Protein AF-0000000083595527 (afdb_homodimer)

Organism: NCBI:txid1368476

InterPro domains:
  IPR010982 Lambda repressor-like, DNA-binding domain superfamily [SSF47413] (31-74)

Radius of gyration: 20.98 Å; Cα contacts (8 Å, |Δi|>4): 142; chains: 2; bounding box: 37×55×66 Å

Nearest PDB structures (foldseek):
  4pu7-assembly1_B  TM=8.565E-01  e=1.997E-01  Shewanella oneidensis MR-1
  4ghj-assembly1_A  TM=7.108E-01  e=1.016E-01  Vibrio vulnificus CMCP6
  5woq-assembly2_C  TM=6.450E-01  e=1.785E-01  Mycolicibacterium smegmatis MC2 155
  1y7y-assembly1_B  TM=6.737E-01  e=3.508E-01  Aeromonas hydrophila
  2mqk-assembly1_A  TM=7.823E-01  e=1.796E+00  Muvirus mu

pLDDT: mean 93.99, std 7.61, range [58.38, 98.94]

Structure (mmCIF, N/CA/C/O backbone):
data_AF-0000000083595527-model_v1
#
loop_
_entity.id
_entity.type
_entity.pdbx_description
1 polymer 'XRE family transcriptional regulator'
#
loop_
_atom_site.group_PDB
_atom_site.id
_atom_site.type_symbol
_atom_site.label_atom_id
_atom_site.label_alt_id
_atom_site.label_comp_id
_atom_site.label_asym_id
_atom_site.label_entity_id
_atom_site.label_seq_id
_atom_site.pdbx_PDB_ins_code
_atom_site.Cartn_x
_atom_site.Cartn_y
_atom_site.Cartn_z
_atom_site.occupancy
_atom_site.B_iso_or_equiv
_atom_site.auth_seq_id
_atom_site.auth_comp_id
_atom_site.auth_asym_id
_atom_site.auth_atom_id
_atom_site.pdbx_PDB_model_num
ATOM 1 N N . MET A 1 1 ? -18.141 22.25 -25.984 1 58.38 1 MET A N 1
ATOM 2 C CA . MET A 1 1 ? -16.812 22.859 -25.922 1 58.38 1 MET A CA 1
ATOM 3 C C . MET A 1 1 ? -15.836 22.094 -26.812 1 58.38 1 MET A C 1
ATOM 5 O O . MET A 1 1 ? -15.719 20.875 -26.719 1 58.38 1 MET A O 1
ATOM 9 N N . ASN A 1 2 ? -15.383 22.672 -27.797 1 68.69 2 ASN A N 1
ATOM 10 C CA . ASN A 1 2 ? -14.531 22.062 -28.812 1 68.69 2 ASN A CA 1
ATOM 11 C C . ASN A 1 2 ? -13.188 21.625 -28.234 1 68.69 2 ASN A C 1
ATOM 13 O O . ASN A 1 2 ? -12.766 22.141 -27.203 1 68.69 2 ASN A O 1
ATOM 17 N N . LEU A 1 3 ? -12.812 20.562 -28.656 1 80.19 3 LEU A N 1
ATOM 18 C CA . LEU A 1 3 ? -11.539 19.984 -28.234 1 80.19 3 LEU A CA 1
ATOM 19 C C . LEU A 1 3 ? -10.438 21.047 -28.25 1 80.19 3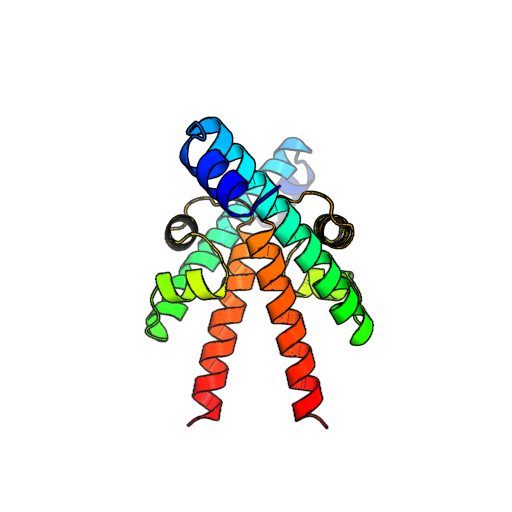 LEU A C 1
ATOM 21 O O . LEU A 1 3 ? -9.578 21.062 -27.359 1 80.19 3 LEU A O 1
ATOM 25 N N . VAL A 1 4 ? -10.523 21.781 -29.109 1 78.19 4 VAL A N 1
ATOM 26 C CA . VAL A 1 4 ? -9.508 22.812 -29.281 1 78.19 4 VAL A CA 1
ATOM 27 C C . VAL A 1 4 ? -9.586 23.812 -28.125 1 78.19 4 VAL A C 1
ATOM 29 O O . VAL A 1 4 ? -8.555 24.25 -27.609 1 78.19 4 VAL A O 1
ATOM 32 N N . ASP A 1 5 ? -10.805 24.203 -27.875 1 77 5 ASP A N 1
ATOM 33 C CA . ASP A 1 5 ? -11.039 25.125 -26.781 1 77 5 ASP A CA 1
ATOM 34 C C . ASP A 1 5 ? -10.539 24.531 -25.453 1 77 5 ASP A C 1
ATOM 36 O O . ASP A 1 5 ? -9.977 25.25 -24.625 1 77 5 ASP A O 1
ATOM 40 N N . LEU A 1 6 ? -10.773 23.281 -25.312 1 82.5 6 LEU A N 1
ATOM 41 C CA . LEU A 1 6 ? -10.312 22.609 -24.109 1 82.5 6 LEU A CA 1
ATOM 42 C C . LEU A 1 6 ? -8.789 22.641 -24.016 1 82.5 6 LEU A C 1
ATOM 44 O O . LEU A 1 6 ? -8.234 22.891 -22.938 1 82.5 6 LEU A O 1
ATOM 48 N N . LEU A 1 7 ? -8.148 22.422 -25.141 1 81.81 7 LEU A N 1
ATOM 49 C CA . LEU A 1 7 ? -6.691 22.406 -25.188 1 81.81 7 LEU A CA 1
ATOM 50 C C . LEU A 1 7 ? -6.125 23.781 -24.859 1 81.81 7 LEU A C 1
ATOM 52 O O . LEU A 1 7 ? -5.125 23.906 -24.141 1 81.81 7 LEU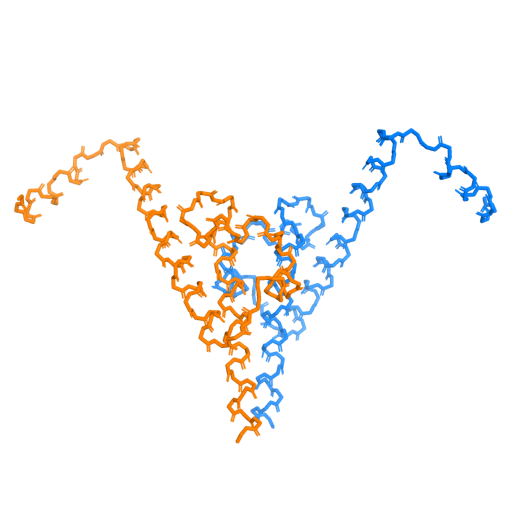 A O 1
ATOM 56 N N . VAL A 1 8 ? -6.711 24.719 -25.5 1 76.62 8 VAL A N 1
ATOM 57 C CA . VAL A 1 8 ? -6.262 26.094 -25.25 1 76.62 8 VAL A CA 1
ATOM 58 C C . VAL A 1 8 ? -6.453 26.453 -23.781 1 76.62 8 VAL A C 1
ATOM 60 O O . VAL A 1 8 ? -5.578 27.062 -23.172 1 76.62 8 VAL A O 1
ATOM 63 N N . ALA A 1 9 ? -7.633 26.219 -23.266 1 82.25 9 ALA A N 1
ATOM 64 C CA . ALA A 1 9 ? -7.922 26.469 -21.859 1 82.25 9 ALA A CA 1
ATOM 65 C C . ALA A 1 9 ? -6.898 25.797 -20.969 1 82.25 9 ALA A C 1
ATOM 67 O O . ALA A 1 9 ? -6.426 26.375 -19.984 1 82.25 9 ALA A O 1
ATOM 68 N N . ARG A 1 10 ? -6.496 24.625 -21.344 1 84.06 10 ARG A N 1
ATOM 69 C CA . ARG A 1 10 ? -5.527 23.859 -20.578 1 84.06 10 ARG A CA 1
ATOM 70 C C . ARG A 1 10 ? -4.137 24.469 -20.656 1 84.06 10 ARG A C 1
ATOM 72 O O . ARG A 1 10 ? -3.385 24.469 -19.688 1 84.06 10 ARG A O 1
ATOM 79 N N . GLN A 1 11 ? -3.867 25.016 -21.734 1 83.44 11 GLN A N 1
ATOM 80 C CA . GLN A 1 11 ? -2.557 25.625 -21.969 1 83.44 11 GLN A CA 1
ATOM 81 C C . GLN A 1 11 ? -2.395 26.906 -21.156 1 83.44 11 GLN A C 1
ATOM 83 O O . GLN A 1 11 ? -1.277 27.281 -20.797 1 83.44 11 GLN A O 1
ATOM 88 N N . ASN A 1 12 ? -3.471 27.578 -20.812 1 87.94 12 ASN A N 1
ATOM 89 C CA . ASN A 1 12 ? -3.416 28.859 -20.125 1 87.94 12 ASN A CA 1
ATOM 90 C C . ASN A 1 12 ? -3.617 28.703 -18.625 1 87.94 12 ASN A C 1
ATOM 92 O O . ASN A 1 12 ? -3.764 29.688 -17.891 1 87.94 12 ASN A O 1
ATOM 96 N N . GLU A 1 13 ? -3.619 27.578 -18.094 1 91.31 13 GLU A N 1
ATOM 97 C CA . GLU A 1 13 ? -3.848 27.297 -16.688 1 91.31 13 GLU A CA 1
ATOM 98 C C . GLU A 1 13 ? -2.662 27.75 -15.836 1 91.31 13 GLU A C 1
ATOM 100 O O . GLU A 1 13 ? -1.507 27.547 -16.219 1 91.31 13 GLU A O 1
ATOM 105 N N . THR A 1 14 ? -2.988 28.453 -14.773 1 93.5 14 THR A N 1
ATOM 106 C CA . THR A 1 14 ? -1.961 28.766 -13.789 1 93.5 14 THR A CA 1
ATOM 107 C C . THR A 1 14 ? -1.43 27.5 -13.133 1 93.5 14 THR A C 1
ATOM 109 O O . THR A 1 14 ? -2.074 26.438 -13.188 1 93.5 14 THR A O 1
ATOM 112 N N . PRO A 1 15 ? -0.226 27.578 -12.57 1 94.06 15 PRO A N 1
ATOM 113 C CA . PRO A 1 15 ? 0.304 26.406 -11.867 1 94.06 15 PRO A CA 1
ATOM 114 C C . PRO A 1 15 ? -0.66 25.875 -10.812 1 94.06 15 PRO A C 1
ATOM 116 O O . PRO A 1 15 ? -0.782 24.656 -10.656 1 94.06 15 PRO A O 1
ATOM 119 N N . GLU A 1 16 ? -1.32 26.719 -10.062 1 95.75 16 GLU A N 1
ATOM 120 C CA . GLU A 1 16 ? -2.283 26.328 -9.039 1 95.75 16 GLU A CA 1
ATOM 121 C C . GLU A 1 16 ? -3.477 25.609 -9.656 1 95.75 16 GLU A C 1
ATOM 123 O O . GLU A 1 16 ? -3.941 24.594 -9.117 1 95.75 16 GLU A O 1
ATOM 128 N N . GLU A 1 17 ? -3.979 26.156 -10.75 1 94.38 17 GLU A N 1
ATOM 129 C CA . GLU A 1 17 ? -5.113 25.531 -11.43 1 94.38 17 GLU A CA 1
ATOM 130 C C . GLU A 1 17 ? -4.738 24.172 -11.992 1 94.38 17 GLU A C 1
ATOM 132 O O . GLU A 1 17 ? -5.539 23.234 -11.938 1 94.38 17 GLU A O 1
ATOM 137 N N . LYS A 1 18 ? -3.602 24.125 -12.523 1 95.25 18 LYS A N 1
ATOM 138 C CA . LYS A 1 18 ? -3.105 22.859 -13.039 1 95.25 18 LYS A CA 1
ATOM 139 C C . LYS A 1 18 ? -3.029 21.812 -11.93 1 95.25 18 LYS A C 1
ATOM 141 O O . LYS A 1 18 ? -3.48 20.672 -12.102 1 95.25 18 LYS A O 1
ATOM 146 N N . ALA A 1 19 ? -2.449 22.266 -10.828 1 94.12 19 ALA A N 1
ATOM 147 C CA . ALA A 1 19 ? -2.33 21.359 -9.68 1 94.12 19 ALA A CA 1
ATOM 148 C C . ALA A 1 19 ? -3.703 20.906 -9.203 1 94.12 19 ALA A C 1
ATOM 150 O O . ALA A 1 19 ? -3.891 19.719 -8.883 1 94.12 19 ALA A O 1
ATOM 151 N N . LYS A 1 20 ? -4.578 21.797 -9.094 1 94.25 20 LYS A N 1
ATOM 152 C CA . LYS A 1 20 ? -5.938 21.484 -8.672 1 94.25 20 LYS A CA 1
ATOM 153 C C . LYS A 1 20 ? -6.59 20.484 -9.633 1 94.25 20 LYS A C 1
ATOM 155 O O . LYS A 1 20 ? -7.246 19.531 -9.203 1 94.25 20 LYS A O 1
ATOM 160 N N . ARG A 1 21 ? -6.512 20.812 -10.867 1 93.69 21 ARG A N 1
ATOM 161 C CA . ARG A 1 21 ? -7.051 19.906 -11.867 1 93.69 21 ARG A CA 1
ATOM 162 C C . ARG A 1 21 ? -6.449 18.516 -11.727 1 93.69 21 ARG A C 1
ATOM 164 O O . ARG A 1 21 ? -7.172 17.516 -11.75 1 93.69 21 ARG A O 1
ATOM 171 N N . TYR A 1 22 ? -5.16 18.422 -11.688 1 92.94 22 TYR A N 1
ATOM 172 C CA . TYR A 1 22 ? -4.469 17.141 -11.531 1 92.94 22 TYR A CA 1
ATOM 173 C C . TYR A 1 22 ? -5 16.391 -10.32 1 92.94 22 TYR A C 1
ATOM 175 O O . TYR A 1 22 ? -5.305 15.195 -10.414 1 92.94 22 TYR A O 1
ATOM 183 N N . LYS A 1 23 ? -5.137 17.078 -9.281 1 91.12 23 LYS A N 1
ATOM 184 C CA . LYS A 1 23 ? -5.641 16.453 -8.062 1 91.12 23 LYS A CA 1
ATOM 185 C C . LYS A 1 23 ? -7.055 15.922 -8.258 1 91.12 23 LYS A C 1
ATOM 187 O O . LYS A 1 23 ? -7.387 14.836 -7.789 1 91.12 23 LYS A O 1
ATOM 192 N N . GLN A 1 24 ? -7.809 16.688 -8.82 1 93.06 24 GLN A N 1
ATOM 193 C CA . GLN A 1 24 ? -9.18 16.281 -9.102 1 93.06 24 GLN A CA 1
ATOM 194 C C . GLN A 1 24 ? -9.227 15.055 -10 1 93.06 24 GLN A C 1
ATOM 196 O O . GLN A 1 24 ? -10.031 14.148 -9.781 1 93.06 24 GLN A O 1
ATOM 201 N N . GLU A 1 25 ? -8.438 15.07 -10.961 1 94 25 GLU A N 1
ATOM 202 C CA . GLU A 1 25 ? -8.359 13.938 -11.883 1 94 25 GLU A CA 1
ATOM 203 C C . GLU A 1 25 ? -7.922 12.672 -11.156 1 94 25 GLU A C 1
ATOM 205 O O . GLU A 1 25 ? -8.453 11.586 -11.414 1 94 25 GLU A O 1
ATOM 210 N N . GLN A 1 26 ? -6.969 12.805 -10.281 1 92 26 GLN A N 1
ATOM 211 C CA . GLN A 1 26 ? -6.516 11.656 -9.5 1 92 26 GLN A CA 1
ATOM 212 C C . GLN A 1 26 ? -7.633 11.125 -8.609 1 92 26 GLN A C 1
ATOM 214 O O . GLN A 1 26 ? -7.82 9.914 -8.492 1 92 26 GLN A O 1
ATOM 219 N N . LYS A 1 27 ? -8.328 12.039 -8.109 1 90.5 27 LYS A N 1
ATOM 220 C CA . LYS A 1 27 ? -9.445 11.664 -7.242 1 90.5 27 LYS A CA 1
ATOM 221 C C . LYS A 1 27 ? -10.492 10.867 -8.008 1 90.5 27 LYS A C 1
ATOM 223 O O . LYS A 1 27 ? -11.008 9.859 -7.508 1 90.5 27 LYS A O 1
ATOM 228 N N . LEU A 1 28 ? -10.828 11.336 -9.102 1 93.69 28 LEU A N 1
ATOM 229 C CA . LEU A 1 28 ? -11.812 10.656 -9.938 1 93.69 28 LEU A CA 1
ATOM 230 C C . LEU A 1 28 ? -11.305 9.273 -10.352 1 93.69 28 LEU A C 1
ATOM 232 O O . LEU A 1 28 ? -12.07 8.305 -10.367 1 93.69 28 LEU A O 1
ATOM 236 N N . ARG A 1 29 ? -10.07 9.266 -10.664 1 94.25 29 ARG A N 1
ATOM 237 C CA . ARG A 1 29 ? -9.461 8 -11.07 1 94.25 29 ARG A CA 1
ATOM 238 C C . ARG A 1 29 ? -9.547 6.969 -9.945 1 94.25 29 ARG A C 1
ATOM 240 O O . ARG A 1 29 ? -9.938 5.824 -10.18 1 94.25 29 ARG A O 1
ATOM 247 N N . TRP A 1 30 ? -9.273 7.363 -8.836 1 94 30 TRP A N 1
ATOM 248 C CA . TRP A 1 30 ? -9.227 6.418 -7.727 1 94 30 TRP A CA 1
ATOM 249 C C . TRP A 1 30 ? -10.633 6.016 -7.297 1 94 30 TRP A C 1
ATOM 251 O O . TRP A 1 30 ? -10.852 4.887 -6.852 1 94 30 TRP A O 1
ATOM 261 N N . LYS A 1 31 ? -11.547 6.945 -7.496 1 95.06 31 LYS A N 1
ATOM 262 C CA . LYS A 1 31 ? -12.938 6.602 -7.246 1 95.06 31 LYS A CA 1
ATOM 263 C C . LYS A 1 31 ? -13.398 5.473 -8.164 1 95.06 31 LYS A C 1
ATOM 265 O O . LYS A 1 31 ? -14.023 4.512 -7.707 1 95.06 31 LYS A O 1
ATOM 270 N N . GLU A 1 32 ? -13.094 5.613 -9.391 1 97.19 32 GLU A N 1
ATOM 271 C CA . GLU A 1 32 ? -13.461 4.59 -10.359 1 97.19 32 GLU A CA 1
ATOM 272 C C . GLU A 1 32 ? -12.758 3.268 -10.062 1 97.19 32 GLU A C 1
ATOM 274 O O . GLU A 1 32 ? -13.375 2.203 -10.117 1 97.19 32 GLU A O 1
ATOM 279 N N . GLU A 1 33 ? -11.555 3.41 -9.758 1 97.69 33 GLU A N 1
ATOM 280 C CA . GLU A 1 33 ? -10.789 2.211 -9.43 1 97.69 33 GLU A CA 1
ATOM 281 C C . GLU A 1 33 ? -11.367 1.514 -8.195 1 97.69 33 GLU A C 1
ATOM 283 O O . GLU A 1 33 ? -11.492 0.288 -8.172 1 97.69 33 GLU A O 1
ATOM 288 N N . GLY A 1 34 ? -11.68 2.311 -7.223 1 98.19 34 GLY A N 1
ATOM 289 C CA . GLY A 1 34 ? -12.273 1.76 -6.012 1 98.19 34 GLY A CA 1
ATOM 290 C C . GLY A 1 34 ? -13.555 0.989 -6.27 1 98.19 34 GLY A C 1
ATOM 291 O O . GLY A 1 34 ? -13.758 -0.088 -5.707 1 98.19 34 GLY A O 1
ATOM 292 N N . ASN A 1 35 ? -14.359 1.533 -7.094 1 97.69 35 ASN A N 1
ATOM 293 C CA . ASN A 1 35 ? -15.609 0.869 -7.461 1 97.69 35 ASN A CA 1
ATOM 294 C C . ASN A 1 35 ? -15.352 -0.454 -8.172 1 97.69 35 ASN A C 1
ATOM 296 O O . ASN A 1 35 ? -16.016 -1.455 -7.895 1 97.69 35 ASN A O 1
ATOM 300 N N . HIS A 1 36 ? -14.445 -0.357 -9.07 1 98.38 36 HIS A N 1
ATOM 301 C CA . HIS A 1 36 ? -14.086 -1.566 -9.805 1 98.38 36 HIS A CA 1
ATOM 302 C C . HIS A 1 36 ? -13.586 -2.654 -8.859 1 98.38 36 HIS A C 1
ATOM 304 O O . HIS A 1 36 ? -13.984 -3.816 -8.984 1 98.38 36 HIS A O 1
ATOM 310 N N . LEU A 1 37 ? -12.773 -2.311 -7.965 1 98.75 37 LEU A N 1
ATOM 311 C CA . LEU A 1 37 ? -12.211 -3.26 -7.012 1 98.75 37 LEU A CA 1
ATOM 312 C C . LEU A 1 37 ? -13.305 -3.881 -6.148 1 98.75 37 LEU A C 1
ATOM 314 O O . LEU A 1 37 ? -13.281 -5.086 -5.883 1 98.75 37 LEU A O 1
ATOM 318 N N . TYR A 1 38 ? -14.242 -2.998 -5.73 1 98.75 38 TYR A N 1
ATOM 319 C CA . TYR A 1 38 ? -15.398 -3.457 -4.961 1 98.75 38 TYR A CA 1
ATOM 320 C C . TYR A 1 38 ? -16.172 -4.52 -5.73 1 98.75 38 TYR A C 1
ATOM 322 O O . TYR A 1 38 ? -16.484 -5.582 -5.184 1 98.75 38 TYR A O 1
ATOM 330 N N . GLU A 1 39 ? -16.453 -4.289 -6.949 1 98.75 39 GLU A N 1
ATOM 331 C CA . GLU A 1 39 ? -17.219 -5.219 -7.77 1 98.75 39 GLU A CA 1
ATOM 332 C C . GLU A 1 39 ? -16.453 -6.523 -7.988 1 98.75 39 GLU A C 1
ATOM 334 O O . GLU A 1 39 ? -17.031 -7.605 -7.938 1 98.75 39 GLU A O 1
ATOM 339 N N . TRP A 1 40 ? -15.172 -6.375 -8.234 1 98.81 40 TRP A N 1
ATOM 340 C CA . TRP A 1 40 ? -14.305 -7.527 -8.438 1 98.81 40 TRP A CA 1
ATOM 341 C C . TRP A 1 40 ? -14.258 -8.398 -7.184 1 98.81 40 TRP A C 1
ATOM 343 O O . TRP A 1 40 ? -14.398 -9.617 -7.266 1 98.81 40 TRP A O 1
ATOM 353 N N . ARG A 1 41 ? -14.094 -7.727 -6.062 1 98.75 41 ARG A N 1
ATOM 354 C CA . ARG A 1 41 ? -14.078 -8.445 -4.793 1 98.75 41 ARG A CA 1
ATOM 355 C C . ARG A 1 41 ? -15.375 -9.211 -4.574 1 98.75 41 ARG A C 1
ATOM 357 O O . ARG A 1 41 ? -15.359 -10.375 -4.168 1 98.75 41 ARG A O 1
ATOM 364 N N . ARG A 1 42 ? -16.453 -8.625 -4.859 1 98.56 42 ARG A N 1
ATOM 365 C CA . ARG A 1 42 ? -17.766 -9.234 -4.676 1 98.56 42 ARG A CA 1
ATOM 366 C C . ARG A 1 42 ? -17.953 -10.406 -5.633 1 98.56 42 ARG A C 1
ATOM 368 O O . ARG A 1 42 ? -18.531 -11.43 -5.254 1 98.56 42 ARG A O 1
ATOM 375 N N . ARG A 1 43 ? -17.531 -10.188 -6.785 1 98.31 43 ARG A N 1
ATOM 376 C CA . ARG A 1 43 ? -17.656 -11.258 -7.773 1 98.31 43 ARG A CA 1
ATOM 377 C C . ARG A 1 43 ? -16.906 -12.508 -7.332 1 98.31 43 ARG A C 1
ATOM 379 O O . ARG A 1 43 ? -17.344 -13.625 -7.594 1 98.31 43 ARG A O 1
ATOM 386 N N . LEU A 1 44 ? -15.828 -12.312 -6.637 1 98.38 44 LEU A N 1
ATOM 387 C CA . LEU A 1 44 ? -15.008 -13.43 -6.18 1 98.38 44 LEU A CA 1
ATOM 388 C C . LEU A 1 44 ? -15.508 -13.953 -4.836 1 98.38 44 LEU A C 1
ATOM 390 O O . LEU A 1 44 ? -14.93 -14.891 -4.277 1 98.38 44 LEU A O 1
ATOM 394 N N . GLY A 1 45 ? -16.5 -13.258 -4.277 1 98.25 45 GLY A N 1
ATOM 395 C CA . GLY A 1 45 ? -17.078 -13.688 -3.02 1 98.25 45 GLY A CA 1
ATOM 396 C C . GLY A 1 45 ? -16.203 -13.391 -1.819 1 98.25 45 GLY A C 1
ATOM 397 O O . GLY A 1 45 ? -16.266 -14.086 -0.804 1 98.25 45 GLY A O 1
ATOM 398 N N . LEU A 1 46 ? -15.422 -12.406 -1.899 1 98.69 46 LEU A N 1
ATOM 399 C CA . LEU A 1 46 ? -14.477 -12.086 -0.832 1 98.69 46 LEU A CA 1
ATOM 400 C C . LEU A 1 46 ? -15.016 -10.961 0.049 1 98.69 46 LEU A C 1
ATOM 402 O O . LEU A 1 46 ? -15.711 -10.062 -0.436 1 98.69 46 LEU A O 1
ATOM 406 N N . THR A 1 47 ? -14.586 -10.961 1.303 1 98.62 47 THR A N 1
ATOM 407 C CA . THR A 1 47 ? -14.992 -9.922 2.238 1 98.62 47 THR A CA 1
ATOM 408 C C . THR A 1 47 ? -13.953 -8.805 2.285 1 98.62 47 THR A C 1
ATOM 410 O O . THR A 1 47 ? -12.805 -9 1.877 1 98.62 47 THR A O 1
ATOM 413 N N . ARG A 1 48 ? -14.375 -7.719 2.748 1 98.56 48 ARG A N 1
ATOM 414 C CA . ARG A 1 48 ? -13.445 -6.621 2.982 1 98.56 48 ARG A CA 1
ATOM 415 C C . ARG A 1 48 ? -12.367 -7.02 3.982 1 98.56 48 ARG A C 1
ATOM 417 O O . ARG A 1 48 ? -11.203 -6.645 3.83 1 98.56 48 ARG A O 1
ATOM 424 N N . THR A 1 49 ? -12.781 -7.699 4.969 1 98.44 49 THR A N 1
ATOM 425 C CA . THR A 1 49 ? -11.859 -8.164 5.996 1 98.44 49 THR A CA 1
ATOM 426 C C . THR A 1 49 ? -10.75 -9.016 5.383 1 98.44 49 THR A C 1
ATOM 428 O O . THR A 1 49 ? -9.594 -8.922 5.793 1 98.44 49 THR A O 1
ATOM 431 N N . PHE A 1 50 ? -11.086 -9.812 4.449 1 98.81 50 PHE A N 1
ATOM 432 C CA . PHE A 1 50 ? -10.086 -10.617 3.762 1 98.81 50 PHE A CA 1
ATOM 433 C C . PHE A 1 50 ? -9.039 -9.734 3.09 1 98.81 50 PHE A C 1
ATOM 435 O O . PHE A 1 50 ? -7.84 -9.953 3.252 1 98.81 50 PHE A O 1
ATOM 442 N N . ILE A 1 51 ? -9.523 -8.773 2.389 1 98.88 51 ILE A N 1
ATOM 443 C CA . ILE A 1 51 ? -8.625 -7.863 1.691 1 98.88 51 ILE A CA 1
ATOM 444 C C . ILE A 1 51 ? -7.746 -7.129 2.703 1 98.88 51 ILE A C 1
ATOM 446 O O . ILE A 1 51 ? -6.539 -6.984 2.496 1 98.88 51 ILE A O 1
ATOM 450 N N . ALA A 1 52 ? -8.367 -6.637 3.746 1 98.88 52 ALA A N 1
ATOM 451 C CA . ALA A 1 52 ? -7.656 -5.902 4.789 1 98.88 52 ALA A CA 1
ATOM 452 C C . ALA A 1 52 ? -6.516 -6.734 5.367 1 98.88 52 ALA A C 1
ATOM 454 O O . ALA A 1 52 ? -5.395 -6.242 5.512 1 98.88 52 ALA A O 1
ATOM 455 N N . ASN A 1 53 ? -6.785 -7.984 5.582 1 98.69 53 ASN A N 1
ATOM 456 C CA . ASN A 1 53 ? -5.789 -8.883 6.156 1 98.69 53 ASN A CA 1
ATOM 457 C C . ASN A 1 53 ? -4.637 -9.133 5.188 1 98.69 53 ASN A C 1
ATOM 459 O O . ASN A 1 53 ? -3.48 -9.242 5.605 1 98.69 53 ASN A O 1
ATOM 463 N N . GLN A 1 54 ? -4.984 -9.164 3.971 1 98.75 54 GLN A N 1
ATOM 464 C CA . GLN A 1 54 ? -3.969 -9.477 2.967 1 98.75 54 GLN A CA 1
ATOM 465 C C . GLN A 1 54 ? -3.104 -8.25 2.668 1 98.75 54 GLN A C 1
ATOM 467 O O . GLN A 1 54 ? -1.94 -8.391 2.287 1 98.75 54 GLN A O 1
ATOM 472 N N . THR A 1 55 ? -3.59 -7.09 2.834 1 98.88 55 THR A N 1
ATOM 473 C CA . THR A 1 55 ? -2.908 -5.875 2.396 1 98.88 55 THR A CA 1
ATOM 474 C C . THR A 1 55 ? -2.375 -5.094 3.594 1 98.88 55 THR A C 1
ATOM 476 O O . THR A 1 55 ? -1.572 -4.172 3.434 1 98.88 55 THR A O 1
ATOM 479 N N . ARG A 1 56 ? -2.861 -5.352 4.82 1 98.38 56 ARG A N 1
ATOM 480 C CA . ARG A 1 56 ? -2.578 -4.645 6.066 1 98.38 56 ARG A CA 1
ATOM 481 C C . ARG A 1 56 ? -3.207 -3.256 6.062 1 98.38 56 ARG A C 1
ATOM 483 O O . ARG A 1 56 ? -2.723 -2.346 6.738 1 98.38 56 ARG A O 1
ATOM 490 N N . VAL A 1 57 ? -4.219 -3.072 5.184 1 98.75 57 VAL A N 1
ATOM 491 C CA . VAL A 1 57 ? -4.984 -1.831 5.172 1 98.75 57 VAL A CA 1
ATOM 492 C C . VAL A 1 57 ? -6.156 -1.935 6.141 1 98.75 57 VAL A C 1
ATOM 494 O O . VAL A 1 57 ? -6.836 -2.963 6.199 1 98.75 57 VAL A O 1
ATOM 497 N N . ASN A 1 58 ? -6.359 -0.852 6.891 1 98.06 58 ASN A N 1
ATOM 498 C CA . ASN A 1 58 ? -7.512 -0.813 7.777 1 98.06 58 ASN A CA 1
ATOM 499 C C . ASN A 1 58 ? -8.82 -0.943 7.004 1 98.06 58 ASN A C 1
ATOM 501 O O . ASN A 1 58 ? -9.016 -0.279 5.984 1 98.06 58 ASN A O 1
ATOM 505 N N . PRO A 1 59 ? -9.719 -1.783 7.559 1 98.25 59 PRO A N 1
ATOM 506 C CA . PRO A 1 59 ? -10.984 -1.979 6.844 1 98.25 59 PRO A CA 1
ATOM 507 C C . PRO A 1 59 ? -11.742 -0.673 6.625 1 98.25 59 PRO A C 1
ATOM 509 O O . PRO A 1 59 ? -12.438 -0.523 5.613 1 98.25 59 PRO A O 1
ATOM 512 N N . SER A 1 60 ? -11.609 0.26 7.48 1 98.44 60 SER A N 1
ATOM 513 C CA . SER A 1 60 ? -12.328 1.521 7.328 1 98.44 60 SER A CA 1
ATOM 514 C C . SER A 1 60 ? -11.805 2.314 6.133 1 98.44 60 SER A C 1
ATOM 516 O O . SER A 1 60 ? -12.57 2.984 5.441 1 98.44 60 SER A O 1
ATOM 518 N N . ARG A 1 61 ? -10.562 2.221 5.859 1 98.5 61 ARG A N 1
ATOM 519 C CA . ARG A 1 61 ? -9.984 2.879 4.691 1 98.5 61 ARG A CA 1
ATOM 520 C C . ARG A 1 61 ? -10.422 2.193 3.402 1 98.5 61 ARG A C 1
ATOM 522 O O .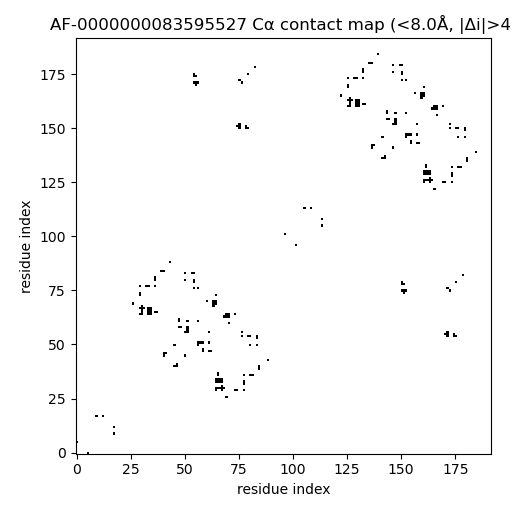 ARG A 1 61 ? -10.656 2.857 2.391 1 98.5 61 ARG A O 1
ATOM 529 N N . LEU A 1 62 ? -10.594 0.869 3.457 1 98.75 62 LEU A N 1
ATOM 530 C CA . LEU A 1 62 ? -11.086 0.124 2.303 1 98.75 62 LEU A CA 1
ATOM 531 C C . LEU A 1 62 ? -12.539 0.484 2.006 1 98.75 62 LEU A C 1
ATOM 533 O O . LEU A 1 62 ? -12.914 0.652 0.843 1 98.75 62 LEU A O 1
ATOM 537 N N . ARG A 1 63 ? -13.273 0.584 3.01 1 98.5 63 ARG A N 1
ATOM 538 C CA . ARG A 1 63 ? -14.672 0.956 2.846 1 98.5 63 ARG A CA 1
ATOM 539 C C . ARG A 1 63 ? -14.805 2.32 2.178 1 98.5 63 ARG A C 1
ATOM 541 O O . ARG A 1 63 ? -15.594 2.488 1.247 1 98.5 63 ARG A O 1
ATOM 548 N N . ARG A 1 64 ? -14.016 3.223 2.695 1 98.19 64 ARG A N 1
ATOM 549 C CA . ARG A 1 64 ? -14.039 4.566 2.125 1 98.19 64 ARG A CA 1
ATOM 550 C C . ARG A 1 64 ? -13.656 4.539 0.65 1 98.19 64 ARG A C 1
ATOM 552 O O . ARG A 1 64 ? -14.328 5.152 -0.182 1 98.19 64 ARG A O 1
ATOM 559 N N . LEU A 1 65 ? -12.672 3.785 0.322 1 97.88 65 LEU A N 1
ATOM 560 C CA . LEU A 1 65 ? -12.227 3.652 -1.06 1 97.88 65 LEU A CA 1
ATOM 561 C C . LEU A 1 65 ? -13.328 3.078 -1.939 1 97.88 65 LEU A C 1
ATOM 563 O O . LEU A 1 65 ? -13.625 3.623 -3.006 1 97.88 65 LEU A O 1
ATOM 567 N N . GLU A 1 66 ? -13.938 2.096 -1.423 1 97.81 66 GLU A N 1
ATOM 568 C CA . GLU A 1 66 ? -14.992 1.423 -2.176 1 97.81 66 GLU A CA 1
ATOM 569 C C . GLU A 1 66 ? -16.188 2.346 -2.398 1 97.81 66 GLU A C 1
ATOM 571 O O . GLU A 1 66 ? -16.891 2.223 -3.4 1 97.81 66 GLU A O 1
ATOM 576 N N . GLN A 1 67 ? -16.344 3.227 -1.515 1 96.81 67 GLN A N 1
ATOM 577 C CA . GLN A 1 67 ? -17.484 4.133 -1.57 1 96.81 67 GLN A CA 1
ATOM 578 C C . GLN A 1 67 ? -17.141 5.406 -2.334 1 96.81 67 GLN A C 1
ATOM 580 O O . GLN A 1 67 ? -17.953 6.34 -2.395 1 96.81 67 GLN A O 1
ATOM 585 N N . GLY A 1 68 ? -15.984 5.484 -2.756 1 95.31 68 GLY A N 1
ATOM 586 C CA . GLY A 1 68 ? -15.562 6.621 -3.559 1 95.31 68 GLY A CA 1
ATOM 587 C C . GLY A 1 68 ? -15.18 7.832 -2.727 1 95.31 68 GLY A C 1
ATOM 588 O O . GLY A 1 68 ? -15.172 8.961 -3.225 1 95.31 68 GLY A O 1
ATOM 589 N N . LEU A 1 69 ? -14.891 7.59 -1.477 1 96.12 69 LEU A N 1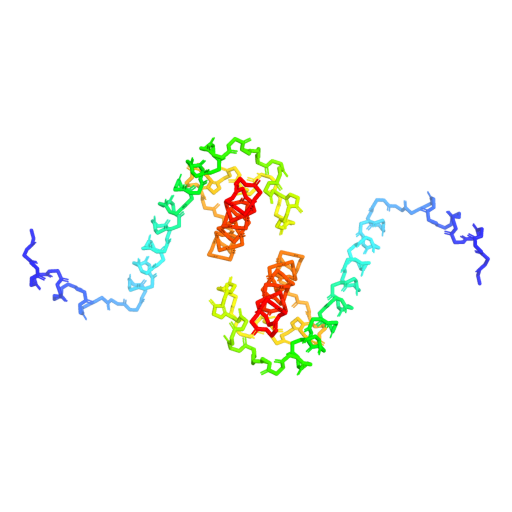
ATOM 590 C CA . LEU A 1 69 ? -14.469 8.656 -0.574 1 96.12 69 LEU A CA 1
ATOM 591 C C . LEU A 1 69 ? -12.953 8.781 -0.541 1 96.12 69 LEU A C 1
ATOM 593 O O . LEU A 1 69 ? -12.242 7.797 -0.757 1 96.12 69 LEU A O 1
ATOM 597 N N . PRO A 1 70 ? -12.461 9.945 -0.311 1 93.81 70 PRO A N 1
ATOM 598 C CA . PRO A 1 70 ? -11.016 10.164 -0.345 1 93.81 70 PRO A CA 1
ATOM 599 C C . PRO A 1 70 ? -10.273 9.391 0.744 1 93.81 70 PRO A C 1
ATOM 601 O O . PRO A 1 70 ? -10.758 9.305 1.877 1 93.81 70 PRO A O 1
ATOM 604 N N . VAL A 1 71 ? -9.164 8.812 0.323 1 96.44 71 VAL A N 1
ATOM 605 C CA . VAL A 1 71 ? -8.289 8.094 1.241 1 96.44 71 VAL A CA 1
ATOM 606 C C . VAL A 1 71 ? -6.832 8.445 0.939 1 96.44 71 VAL A C 1
ATOM 608 O O . VAL A 1 71 ? -6.441 8.555 -0.225 1 96.44 71 VAL A O 1
ATOM 611 N N . ARG A 1 72 ? -6.082 8.688 2.029 1 95.25 72 ARG A N 1
ATOM 612 C CA . ARG A 1 72 ? -4.656 8.922 1.851 1 95.25 72 ARG A CA 1
ATOM 613 C C . ARG A 1 72 ? -3.984 7.734 1.173 1 95.25 72 ARG A C 1
ATOM 615 O O . ARG A 1 72 ? -4.266 6.582 1.512 1 95.25 72 ARG A O 1
ATOM 622 N N . ASP A 1 73 ? -3.104 8 0.187 1 96.69 73 ASP A N 1
ATOM 623 C CA . ASP A 1 73 ? -2.326 6.988 -0.523 1 96.69 73 ASP A CA 1
ATOM 624 C C . ASP A 1 73 ? -3.238 6 -1.246 1 96.69 73 ASP A C 1
ATOM 626 O O . ASP A 1 73 ? -2.965 4.801 -1.272 1 96.69 73 ASP A O 1
ATOM 630 N N . ALA A 1 74 ? -4.309 6.547 -1.839 1 97.06 74 ALA A N 1
ATOM 631 C CA . ALA A 1 74 ? -5.289 5.734 -2.553 1 97.06 74 ALA A CA 1
ATOM 632 C C . ALA A 1 74 ? -4.621 4.91 -3.652 1 97.06 74 ALA A C 1
ATOM 634 O O . ALA A 1 74 ? -4.957 3.742 -3.852 1 97.06 74 ALA A O 1
ATOM 635 N N . LYS A 1 75 ? -3.676 5.508 -4.305 1 97 75 LYS A N 1
ATOM 636 C CA . LYS A 1 75 ? -3.041 4.82 -5.43 1 97 75 LYS A CA 1
ATOM 637 C C . LYS A 1 75 ? -2.32 3.559 -4.965 1 97 75 LYS A C 1
ATOM 639 O O . LYS A 1 75 ? -2.35 2.533 -5.648 1 97 75 LYS A O 1
ATOM 644 N N . ILE A 1 76 ? -1.694 3.662 -3.828 1 98.44 76 ILE A N 1
ATOM 645 C CA . ILE A 1 76 ? -0.962 2.521 -3.285 1 98.44 76 ILE A CA 1
ATOM 646 C C . ILE A 1 76 ? -1.946 1.45 -2.822 1 98.44 76 ILE A C 1
ATOM 648 O O . ILE A 1 76 ? -1.763 0.265 -3.111 1 98.44 76 ILE A O 1
ATOM 652 N N . ILE A 1 77 ? -2.977 1.888 -2.129 1 98.75 77 ILE A N 1
ATOM 653 C CA . ILE A 1 77 ? -3.969 0.959 -1.598 1 98.75 77 ILE A CA 1
ATOM 654 C C . ILE A 1 77 ? -4.691 0.261 -2.748 1 98.75 77 ILE A C 1
ATOM 656 O O . ILE A 1 77 ? -4.906 -0.953 -2.707 1 98.75 77 ILE A O 1
ATOM 660 N N . CYS A 1 78 ? -5.012 0.98 -3.764 1 98.69 78 CYS A N 1
ATOM 661 C CA . CYS A 1 78 ? -5.684 0.398 -4.918 1 98.69 78 CYS A CA 1
ATOM 662 C C . CYS A 1 78 ? -4.82 -0.679 -5.566 1 98.69 78 CYS A C 1
ATOM 664 O O . CYS A 1 78 ? -5.309 -1.771 -5.867 1 98.69 78 CYS A O 1
ATOM 666 N N . ARG A 1 79 ? -3.609 -0.348 -5.691 1 98.69 79 ARG A N 1
ATOM 667 C CA . ARG A 1 79 ? -2.721 -1.31 -6.34 1 98.69 79 ARG A CA 1
ATOM 668 C C . ARG A 1 79 ? -2.555 -2.561 -5.484 1 98.69 79 ARG A C 1
ATOM 670 O O . ARG A 1 79 ? -2.578 -3.68 -6 1 98.69 79 ARG A O 1
ATOM 677 N N . SER A 1 80 ? -2.352 -2.389 -4.227 1 98.81 80 SER A N 1
ATOM 678 C CA . SER A 1 80 ? -2.24 -3.525 -3.318 1 98.81 80 SER A CA 1
ATOM 679 C C . SER A 1 80 ? -3.492 -4.395 -3.365 1 98.81 80 SER A C 1
ATOM 681 O O . SER A 1 80 ? -3.4 -5.625 -3.402 1 98.81 80 SER A O 1
ATOM 683 N N . TYR A 1 81 ? -4.609 -3.734 -3.318 1 98.94 81 TYR A N 1
ATOM 684 C CA . TYR A 1 81 ? -5.914 -4.383 -3.436 1 98.94 81 TYR A C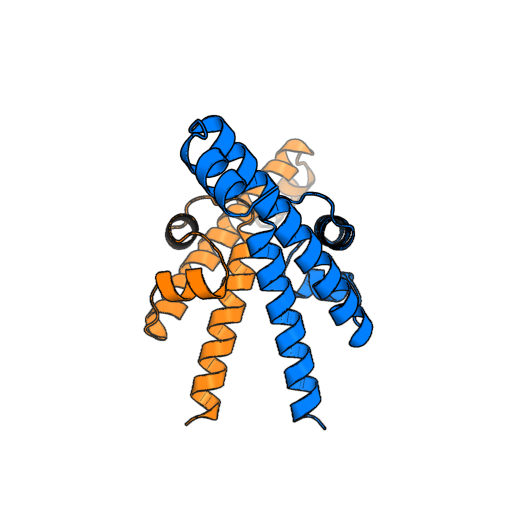A 1
ATOM 685 C C . TYR A 1 81 ? -6 -5.199 -4.719 1 98.94 81 TYR A C 1
ATOM 687 O O . TYR A 1 81 ? -6.332 -6.387 -4.68 1 98.94 81 TYR A O 1
ATOM 695 N N . GLU A 1 82 ? -5.699 -4.648 -5.77 1 98.81 82 GLU A N 1
ATOM 696 C CA . GLU A 1 82 ? -5.707 -5.281 -7.082 1 98.81 82 GLU A CA 1
ATOM 697 C C . GLU A 1 82 ? -4.824 -6.527 -7.102 1 98.81 82 GLU A C 1
ATOM 699 O O . GLU A 1 82 ? -5.223 -7.57 -7.625 1 98.81 82 GLU A O 1
ATOM 704 N N . MET A 1 83 ? -3.686 -6.418 -6.531 1 98.75 83 MET A N 1
ATOM 705 C CA . MET A 1 83 ? -2.748 -7.535 -6.504 1 98.75 83 MET A CA 1
ATOM 706 C C . MET A 1 83 ? -3.344 -8.727 -5.758 1 98.75 83 MET A C 1
ATOM 708 O O . MET A 1 83 ? -3.129 -9.875 -6.145 1 98.75 83 MET A O 1
ATOM 712 N N . VAL A 1 84 ? -4.023 -8.461 -4.715 1 98.88 84 VAL A N 1
ATOM 713 C CA . VAL A 1 84 ? -4.641 -9.531 -3.939 1 98.88 84 VAL A CA 1
ATOM 714 C C . VAL A 1 84 ? -5.703 -10.227 -4.781 1 98.88 84 VAL A C 1
ATOM 716 O O . VAL A 1 84 ? -5.75 -11.461 -4.836 1 98.88 84 VAL A O 1
ATOM 719 N N . LEU A 1 85 ? -6.473 -9.438 -5.406 1 98.88 85 LEU A N 1
ATOM 720 C CA . LEU A 1 85 ? -7.543 -10.016 -6.215 1 98.88 85 LEU A CA 1
ATOM 721 C C . LEU A 1 85 ? -6.973 -10.82 -7.379 1 98.88 85 LEU A C 1
ATOM 723 O O . LEU A 1 85 ? -7.48 -11.898 -7.703 1 98.88 85 LEU A O 1
ATOM 727 N N . GLU A 1 86 ? -5.988 -10.289 -7.996 1 98.25 86 GLU A N 1
ATOM 728 C CA . GLU A 1 86 ? -5.309 -11.016 -9.062 1 98.25 86 GLU A CA 1
ATOM 729 C C . GLU A 1 86 ? -4.809 -12.375 -8.578 1 98.25 86 GLU A C 1
ATOM 731 O O . GLU A 1 86 ? -4.934 -13.375 -9.281 1 98.25 86 GLU A O 1
ATOM 736 N N . LYS A 1 87 ? -4.211 -12.312 -7.457 1 97.44 87 LYS A N 1
ATOM 737 C CA . LYS A 1 87 ? -3.674 -13.547 -6.891 1 97.44 87 LYS A CA 1
ATOM 738 C C . LYS A 1 87 ? -4.781 -14.562 -6.641 1 97.44 87 LYS A C 1
ATOM 740 O O . LYS A 1 87 ? -4.633 -15.742 -6.965 1 97.44 87 LYS A O 1
ATOM 745 N N . VAL A 1 88 ? -5.844 -14.148 -6.098 1 98 88 VAL A N 1
ATOM 746 C CA . VAL A 1 88 ? -6.965 -15.031 -5.793 1 98 88 VAL A CA 1
ATOM 747 C C . VAL A 1 88 ? -7.52 -15.625 -7.086 1 98 88 VAL A C 1
ATOM 749 O O . VAL A 1 88 ? -7.77 -16.828 -7.164 1 98 88 VAL A O 1
ATOM 752 N N . GLU A 1 89 ? -7.707 -14.836 -8.008 1 97 89 GLU A N 1
ATOM 753 C CA . GLU A 1 89 ? -8.234 -15.281 -9.289 1 97 89 GLU A CA 1
ATOM 754 C C . GLU A 1 89 ? -7.32 -16.312 -9.938 1 97 89 GLU A C 1
ATOM 756 O O . GLU A 1 89 ? -7.793 -17.312 -10.477 1 97 89 GLU A O 1
ATOM 761 N N . LYS A 1 90 ? -6.078 -16.031 -9.867 1 94.94 90 LYS A N 1
ATOM 762 C CA . LYS A 1 90 ? -5.105 -16.953 -10.43 1 94.94 90 LYS A CA 1
ATOM 763 C C . LYS A 1 90 ? -5.129 -18.297 -9.695 1 94.94 90 LYS A C 1
ATOM 765 O O . LYS A 1 90 ? -5.047 -19.359 -10.312 1 94.94 90 LYS A O 1
ATOM 770 N N . ASP A 1 91 ? -5.172 -18.266 -8.43 1 94.81 91 ASP A N 1
ATOM 771 C CA . ASP A 1 91 ? -5.211 -19.484 -7.613 1 94.81 91 ASP A CA 1
ATOM 772 C C . ASP A 1 91 ? -6.461 -20.312 -7.918 1 94.81 91 ASP A C 1
ATOM 774 O O . ASP A 1 91 ? -6.418 -21.547 -7.895 1 94.81 91 ASP A O 1
ATOM 778 N N . MET A 1 92 ? -7.52 -19.672 -8.18 1 94.88 92 MET A N 1
ATOM 779 C CA . MET A 1 92 ? -8.773 -20.344 -8.516 1 94.88 92 MET A CA 1
ATOM 780 C C . MET A 1 92 ? -8.672 -21.047 -9.867 1 94.88 92 MET A C 1
ATOM 782 O O . MET A 1 92 ? -9.242 -22.109 -10.055 1 94.88 92 MET A O 1
ATOM 786 N N . GLU A 1 93 ? -7.938 -20.438 -10.719 1 91.38 93 GLU A N 1
ATOM 787 C CA . GLU A 1 93 ? -7.766 -21 -12.055 1 91.38 93 GLU A CA 1
ATOM 788 C C . GLU A 1 93 ? -6.824 -22.203 -12.039 1 91.38 93 GLU A C 1
ATOM 790 O O . GLU A 1 93 ? -7 -23.156 -12.805 1 91.38 93 GLU A O 1
ATOM 795 N N . THR A 1 94 ? -5.844 -22.109 -11.281 1 87.19 94 THR A N 1
ATOM 796 C CA . THR A 1 94 ? -4.871 -23.203 -11.203 1 87.19 94 THR A CA 1
ATOM 797 C C . THR A 1 94 ? -5.469 -24.406 -10.492 1 87.19 94 THR A C 1
ATOM 799 O O . THR A 1 94 ? -5.125 -25.547 -10.805 1 87.19 94 THR A O 1
ATOM 802 N N . GLU A 1 95 ? -6.312 -24.297 -9.5 1 84.44 95 GLU A N 1
ATOM 803 C CA . GLU A 1 95 ? -6.91 -25.391 -8.742 1 84.44 95 GLU A CA 1
ATOM 804 C C . GLU A 1 95 ? -8.07 -26.016 -9.516 1 84.44 95 GLU A C 1
ATOM 806 O O . GLU A 1 95 ? -8.477 -27.141 -9.227 1 84.44 95 GLU A O 1
ATOM 811 N N . GLY A 1 96 ? -8.625 -25.344 -10.461 1 66.06 96 GLY A N 1
ATOM 812 C CA . GLY A 1 96 ? -9.633 -25.984 -11.297 1 66.06 96 GLY A CA 1
ATOM 813 C C . GLY A 1 96 ? -9.047 -26.609 -12.547 1 66.06 96 GLY A C 1
ATOM 814 O O . GLY A 1 96 ? -7.93 -26.281 -12.945 1 66.06 96 GLY A O 1
ATOM 815 N N . MET B 1 1 ? 17.719 -6.734 33.781 1 58.53 1 MET B N 1
ATOM 816 C CA . MET B 1 1 ? 16.344 -6.516 34.219 1 58.53 1 MET B CA 1
ATOM 817 C C . MET B 1 1 ? 15.516 -7.789 34.062 1 58.53 1 MET B C 1
ATOM 819 O O . MET B 1 1 ? 15.508 -8.422 33 1 58.53 1 MET B O 1
ATOM 823 N N . ASN B 1 2 ? 15.094 -8.312 35.094 1 69.31 2 ASN B N 1
ATOM 824 C CA . ASN B 1 2 ? 14.383 -9.586 35.188 1 69.31 2 ASN B CA 1
ATOM 825 C C . ASN B 1 2 ? 13.039 -9.516 34.438 1 69.31 2 ASN B C 1
ATOM 827 O O . ASN B 1 2 ? 12.484 -8.43 34.25 1 69.31 2 ASN B O 1
ATOM 831 N N . LEU B 1 3 ? 12.812 -10.516 33.781 1 80.38 3 LEU B N 1
ATOM 832 C CA . LEU B 1 3 ? 11.562 -10.648 33.031 1 80.38 3 LEU B CA 1
ATOM 833 C C . LEU B 1 3 ? 10.375 -10.203 33.875 1 80.38 3 LEU B C 1
ATOM 835 O O . LEU B 1 3 ? 9.445 -9.578 33.375 1 80.38 3 LEU B O 1
ATOM 839 N N . VAL B 1 4 ? 10.461 -10.5 34.969 1 78.25 4 VAL B N 1
ATOM 840 C CA . VAL B 1 4 ? 9.367 -10.18 35.875 1 78.25 4 VAL B CA 1
ATOM 841 C C . VAL B 1 4 ? 9.258 -8.664 36.031 1 78.25 4 VAL B C 1
ATOM 843 O O . VAL B 1 4 ? 8.156 -8.109 36.094 1 78.25 4 VAL B O 1
ATOM 846 N N . ASP B 1 5 ? 10.406 -8.094 36.281 1 77.31 5 ASP B N 1
ATOM 847 C CA . ASP B 1 5 ? 10.461 -6.637 36.406 1 77.31 5 ASP B CA 1
ATOM 848 C C . ASP B 1 5 ? 9.914 -5.953 35.156 1 77.31 5 ASP B C 1
ATOM 850 O O . ASP B 1 5 ? 9.219 -4.938 35.25 1 77.31 5 ASP B O 1
ATOM 854 N N . LEU B 1 6 ? 10.273 -6.512 34.031 1 82.5 6 LEU B N 1
ATOM 855 C CA . LEU B 1 6 ? 9.781 -5.973 32.781 1 82.5 6 LEU B CA 1
ATOM 856 C C . LEU B 1 6 ? 8.258 -6.066 32.719 1 82.5 6 LEU B C 1
ATOM 858 O O . LEU B 1 6 ? 7.594 -5.117 32.281 1 82.5 6 LEU B O 1
ATOM 862 N N . LEU B 1 7 ? 7.73 -7.184 33.156 1 82.31 7 LEU B N 1
ATOM 863 C CA . LEU B 1 7 ? 6.289 -7.406 33.125 1 82.31 7 LEU B CA 1
ATOM 864 C C . LEU B 1 7 ? 5.566 -6.43 34.031 1 82.31 7 LEU B C 1
ATOM 866 O O . LEU B 1 7 ? 4.508 -5.902 33.688 1 82.31 7 LEU B O 1
ATOM 870 N N . VAL B 1 8 ? 6.098 -6.348 35.219 1 76.69 8 VAL B N 1
ATOM 871 C CA . VAL B 1 8 ? 5.5 -5.434 36.188 1 76.69 8 VAL B CA 1
ATOM 872 C C . VAL B 1 8 ? 5.543 -4.008 35.625 1 76.69 8 VAL B C 1
ATOM 874 O O . VAL B 1 8 ? 4.566 -3.264 35.75 1 76.69 8 VAL B O 1
ATOM 877 N N . ALA B 1 9 ? 6.699 -3.572 35.188 1 82.56 9 ALA B N 1
ATOM 878 C CA . ALA B 1 9 ? 6.848 -2.244 34.594 1 82.56 9 ALA B CA 1
ATOM 879 C C . ALA B 1 9 ? 5.828 -2.02 33.469 1 82.56 9 ALA B C 1
ATOM 881 O O . ALA B 1 9 ? 5.223 -0.947 33.375 1 82.56 9 ALA B O 1
ATOM 882 N N . ARG B 1 10 ? 5.562 -3.031 32.75 1 84.62 10 ARG B N 1
ATOM 883 C CA . ARG B 1 10 ? 4.613 -2.943 31.625 1 84.62 10 ARG B CA 1
ATOM 884 C C . ARG B 1 10 ? 3.18 -2.842 32.156 1 84.62 10 ARG B C 1
ATOM 886 O O . ARG B 1 10 ? 2.354 -2.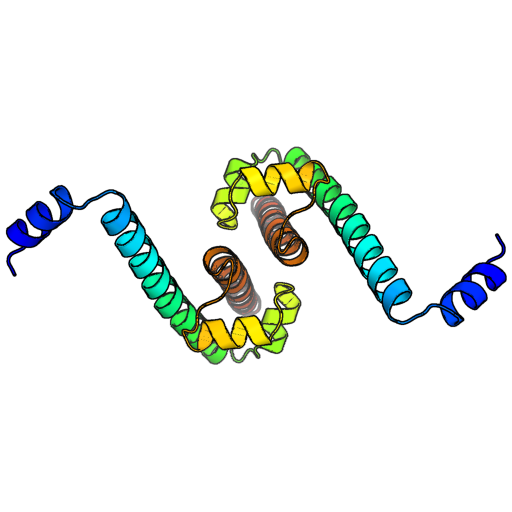139 31.562 1 84.62 10 ARG B O 1
ATOM 893 N N . GLN B 1 11 ? 2.938 -3.48 33.188 1 83.69 11 GLN B N 1
ATOM 894 C CA . GLN B 1 11 ? 1.601 -3.48 33.781 1 83.69 11 GLN B CA 1
ATOM 895 C C . GLN B 1 11 ? 1.255 -2.115 34.375 1 83.69 11 GLN B C 1
ATOM 897 O O . GLN B 1 11 ? 0.082 -1.738 34.438 1 83.69 11 GLN B O 1
ATOM 902 N N . ASN B 1 12 ? 2.234 -1.32 34.781 1 88.31 12 ASN B N 1
ATOM 903 C CA . ASN B 1 12 ? 2.002 -0.039 35.438 1 88.31 12 ASN B CA 1
ATOM 904 C C . ASN B 1 12 ? 2.105 1.123 34.438 1 88.31 12 ASN B C 1
ATOM 906 O O . ASN B 1 12 ? 2.096 2.287 34.844 1 88.31 12 ASN B O 1
ATOM 910 N N . GLU B 1 13 ? 2.18 0.94 33.219 1 91.38 13 GLU B N 1
ATOM 911 C CA . GLU B 1 13 ? 2.324 1.969 32.188 1 91.38 13 GLU B CA 1
ATOM 912 C C . GLU B 1 13 ? 1.037 2.775 32.031 1 91.38 13 GLU B C 1
ATOM 914 O O . GLU B 1 13 ? -0.06 2.215 32.062 1 91.38 13 GLU B O 1
ATOM 919 N N . THR B 1 14 ? 1.205 4.066 32.031 1 93.56 14 THR B N 1
ATOM 920 C CA . THR B 1 14 ? 0.075 4.922 31.688 1 93.56 14 THR B CA 1
ATOM 921 C C . THR B 1 14 ? -0.376 4.684 30.25 1 93.56 14 THR B C 1
ATOM 923 O O . THR B 1 14 ? 0.372 4.133 29.438 1 93.56 14 THR B O 1
ATOM 926 N N . PRO B 1 15 ? -1.62 5.047 29.953 1 94.19 15 PRO B N 1
ATOM 927 C CA . PRO B 1 15 ? -2.086 4.906 28.578 1 94.19 15 PRO B CA 1
ATOM 928 C C . PRO B 1 15 ? -1.161 5.582 27.562 1 94.19 15 PRO B C 1
ATOM 930 O O . PRO B 1 15 ? -0.933 5.047 26.484 1 94.19 15 PRO B O 1
ATOM 933 N N . GLU B 1 16 ? -0.661 6.754 27.859 1 95.81 16 GLU B N 1
ATOM 934 C CA . GLU B 1 16 ? 0.253 7.484 27 1 95.81 16 GLU B CA 1
ATOM 935 C C . GLU B 1 16 ? 1.556 6.719 26.797 1 95.81 16 GLU B C 1
ATOM 937 O O . GLU B 1 16 ? 2.072 6.645 25.672 1 95.81 16 GLU B O 1
ATOM 942 N N . GLU B 1 17 ? 2.088 6.191 27.875 1 94.69 17 GLU B N 1
ATOM 943 C CA . GLU B 1 17 ? 3.328 5.422 27.797 1 94.69 17 GLU B CA 1
ATOM 944 C C . GLU B 1 17 ? 3.137 4.148 26.984 1 94.69 17 GLU B C 1
ATOM 946 O O . GLU B 1 17 ? 4.016 3.768 26.203 1 94.69 17 GLU B O 1
ATOM 951 N N . LYS B 1 18 ? 2.049 3.557 27.203 1 95.5 18 LYS B N 1
ATOM 952 C CA . LYS B 1 18 ? 1.722 2.361 26.438 1 95.5 18 LYS B CA 1
ATOM 953 C C . LYS B 1 18 ? 1.662 2.67 24.938 1 95.5 18 LYS B C 1
ATOM 955 O O . LYS B 1 18 ? 2.236 1.943 24.125 1 95.5 18 LYS B O 1
ATOM 960 N N . ALA B 1 19 ? 0.969 3.74 24.672 1 94.19 19 ALA B N 1
ATOM 961 C CA . ALA B 1 19 ? 0.849 4.164 23.281 1 94.19 19 ALA B CA 1
ATOM 962 C C . ALA B 1 19 ? 2.219 4.461 22.672 1 94.19 19 ALA B C 1
ATOM 964 O O . ALA B 1 19 ? 2.494 4.086 21.531 1 94.19 19 ALA B O 1
ATOM 965 N N . LYS B 1 20 ? 2.979 5.16 23.391 1 94.44 20 LYS B N 1
ATOM 966 C CA . LYS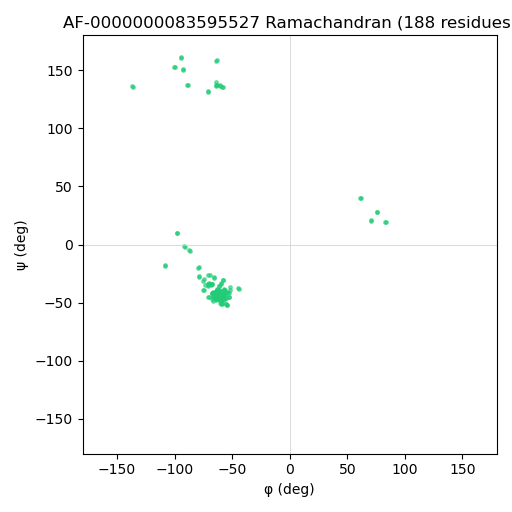 B 1 20 ? 4.328 5.488 22.938 1 94.44 20 LYS B CA 1
ATOM 967 C C . LYS B 1 20 ? 5.148 4.227 22.688 1 94.44 20 LYS B C 1
ATOM 969 O O . LYS B 1 20 ? 5.855 4.125 21.688 1 94.44 20 LYS B O 1
ATOM 974 N N . ARG B 1 21 ? 5.137 3.398 23.641 1 93.88 21 ARG B N 1
ATOM 975 C CA . ARG B 1 21 ? 5.84 2.131 23.484 1 93.88 21 ARG B CA 1
ATOM 976 C C . ARG B 1 21 ? 5.367 1.394 22.234 1 93.88 21 ARG B C 1
ATOM 978 O O . ARG B 1 21 ? 6.184 0.906 21.453 1 93.88 21 ARG B O 1
ATOM 985 N N . TYR B 1 22 ? 4.09 1.224 22.094 1 93.06 22 TYR B N 1
ATOM 986 C CA . TYR B 1 22 ? 3.521 0.552 20.938 1 93.06 22 TYR B CA 1
ATOM 987 C C . TYR B 1 22 ? 4.027 1.18 19.641 1 93.06 22 TYR B C 1
ATOM 989 O O . TYR B 1 22 ? 4.453 0.471 18.719 1 93.06 22 TYR B O 1
ATOM 997 N N . LYS B 1 23 ? 4.02 2.434 19.625 1 91.31 23 LYS B N 1
ATOM 998 C CA . LYS B 1 23 ? 4.488 3.143 18.438 1 91.31 23 LYS B CA 1
ATOM 999 C C . LYS B 1 23 ? 5.961 2.852 18.156 1 91.31 23 LYS B C 1
ATOM 1001 O O . LYS B 1 23 ? 6.363 2.662 17.016 1 91.31 23 LYS B O 1
ATOM 1006 N N . GLN B 1 24 ? 6.672 2.918 19.141 1 93.19 24 GLN B N 1
ATOM 1007 C CA . GLN B 1 24 ? 8.102 2.627 19.016 1 93.19 24 GLN B CA 1
ATOM 1008 C C . GLN B 1 24 ? 8.328 1.202 18.531 1 93.19 24 GLN B C 1
ATOM 1010 O O . GLN B 1 24 ? 9.195 0.965 17.688 1 93.19 24 GLN B O 1
ATOM 1015 N N . GLU B 1 25 ? 7.605 0.332 19.062 1 94.06 25 GLU B N 1
ATOM 1016 C CA . GLU B 1 25 ? 7.707 -1.064 18.641 1 94.06 25 GLU B CA 1
ATOM 1017 C C . GLU B 1 25 ? 7.34 -1.231 17.172 1 94.06 25 GLU B C 1
ATOM 1019 O O . GLU B 1 25 ? 7.992 -1.985 16.453 1 94.06 25 GLU B O 1
ATOM 1024 N N . GLN B 1 26 ? 6.32 -0.55 16.75 1 92 26 GLN B N 1
ATOM 1025 C CA . GLN B 1 26 ? 5.926 -0.604 15.352 1 92 26 GLN B CA 1
ATOM 1026 C C . GLN B 1 26 ? 7.023 -0.042 14.445 1 92 26 GLN B C 1
ATOM 1028 O O . GLN B 1 26 ? 7.32 -0.609 13.398 1 92 26 GLN B O 1
ATOM 1033 N N . LYS B 1 27 ? 7.602 0.957 14.938 1 90.56 27 LYS B N 1
ATOM 1034 C CA . LYS B 1 27 ? 8.68 1.582 14.188 1 90.56 27 LYS B CA 1
ATOM 1035 C C . LYS B 1 27 ? 9.852 0.619 14.008 1 90.56 27 LYS B C 1
ATOM 1037 O O . LYS B 1 27 ? 10.422 0.524 12.914 1 90.56 27 LYS B O 1
ATOM 1042 N N . LEU B 1 28 ? 10.195 0.015 15.016 1 93.69 28 LEU B N 1
ATOM 1043 C CA . LEU B 1 28 ? 11.297 -0.943 14.969 1 93.69 28 LEU B CA 1
ATOM 1044 C C . LEU B 1 28 ? 10.961 -2.113 14.047 1 93.69 28 LEU B C 1
ATOM 1046 O O . LEU B 1 28 ? 11.812 -2.588 13.305 1 93.69 28 LEU B O 1
ATOM 1050 N N . ARG B 1 29 ? 9.742 -2.514 14.172 1 94.38 29 ARG B N 1
ATOM 1051 C CA . ARG B 1 29 ? 9.281 -3.615 13.336 1 94.38 29 ARG B CA 1
ATOM 1052 C C . ARG B 1 29 ? 9.398 -3.264 11.852 1 94.38 29 ARG B C 1
ATOM 1054 O O . ARG B 1 29 ? 9.898 -4.055 11.055 1 94.38 29 ARG B O 1
ATOM 1061 N N . TRP B 1 30 ? 9.047 -2.152 11.562 1 94.12 30 TRP B N 1
ATOM 1062 C CA . TRP B 1 30 ? 9.016 -1.77 10.156 1 94.12 30 TRP B CA 1
ATOM 1063 C C . TRP B 1 30 ? 10.43 -1.514 9.633 1 94.12 30 TRP B C 1
ATOM 1065 O O . TRP B 1 30 ? 10.727 -1.766 8.461 1 94.12 30 TRP B O 1
ATOM 1075 N N . LYS B 1 31 ? 11.258 -1.053 10.547 1 95.12 31 LYS B N 1
ATOM 1076 C CA . LYS B 1 31 ? 12.672 -0.906 10.18 1 95.12 31 LYS B CA 1
ATOM 1077 C C . LYS B 1 31 ? 13.281 -2.252 9.805 1 95.12 31 LYS B C 1
ATOM 1079 O O . LYS B 1 31 ? 13.961 -2.361 8.781 1 95.12 31 LYS B O 1
ATOM 1084 N N . GLU B 1 32 ? 13.031 -3.209 10.602 1 97.31 32 GLU B N 1
ATOM 1085 C CA . GLU B 1 32 ? 13.539 -4.551 10.336 1 97.31 32 GLU B CA 1
ATOM 1086 C C . GLU B 1 32 ? 12.953 -5.121 9.047 1 97.31 32 GLU B C 1
ATOM 1088 O O . GLU B 1 32 ? 13.672 -5.715 8.242 1 97.31 32 GLU B O 1
ATOM 1093 N N . GLU B 1 33 ? 11.734 -4.926 8.938 1 97.75 33 GLU B N 1
ATOM 1094 C CA . GLU B 1 33 ? 11.07 -5.406 7.73 1 97.75 33 GLU B CA 1
ATOM 1095 C C . GLU B 1 33 ? 11.641 -4.738 6.484 1 97.75 33 GLU B C 1
ATOM 1097 O O . GLU B 1 33 ? 11.875 -5.402 5.473 1 97.75 33 GLU B O 1
ATOM 1102 N N . GLY B 1 34 ? 11.828 -3.457 6.594 1 98.25 34 GLY B N 1
ATOM 1103 C CA . GLY B 1 34 ? 12.406 -2.723 5.48 1 98.25 34 GLY B CA 1
ATOM 1104 C C . GLY B 1 34 ? 13.766 -3.248 5.059 1 98.25 34 GLY B C 1
ATOM 1105 O O . GLY B 1 34 ? 14.039 -3.375 3.863 1 98.25 34 GLY B O 1
ATOM 1106 N N . ASN B 1 35 ? 14.562 -3.527 6.004 1 97.69 35 ASN B N 1
ATOM 1107 C CA . ASN B 1 35 ? 15.883 -4.086 5.73 1 97.69 35 ASN B CA 1
ATOM 1108 C C . ASN B 1 35 ? 15.789 -5.449 5.047 1 97.69 35 ASN B C 1
ATOM 1110 O O . ASN B 1 35 ? 16.516 -5.727 4.098 1 97.69 35 ASN B O 1
ATOM 1114 N N . HIS B 1 36 ? 14.922 -6.219 5.602 1 98.38 36 HIS B N 1
ATOM 1115 C CA . HIS B 1 36 ? 14.719 -7.535 5.016 1 98.38 36 HIS B CA 1
ATOM 1116 C C . HIS B 1 36 ? 14.273 -7.43 3.561 1 98.38 36 HIS B C 1
ATOM 1118 O O . HIS B 1 36 ? 14.781 -8.156 2.699 1 98.38 36 HIS B O 1
ATOM 1124 N N . LEU B 1 37 ? 13.391 -6.582 3.289 1 98.75 37 LEU B N 1
ATOM 1125 C CA . LEU B 1 37 ? 12.867 -6.398 1.938 1 98.75 37 LEU B CA 1
ATOM 1126 C C . LEU B 1 37 ? 13.969 -5.938 0.99 1 98.75 37 LEU B C 1
ATOM 1128 O O . LEU B 1 37 ? 14.047 -6.402 -0.15 1 98.75 37 LEU B O 1
ATOM 1132 N N . TYR B 1 38 ? 14.805 -5 1.526 1 98.75 38 TYR B N 1
ATOM 1133 C CA . TYR B 1 38 ? 15.961 -4.52 0.769 1 98.75 38 TYR B CA 1
ATOM 1134 C C . TYR B 1 38 ? 16.875 -5.676 0.376 1 98.75 38 TYR B C 1
ATOM 1136 O O . TYR B 1 38 ? 17.266 -5.801 -0.788 1 98.75 38 TYR B O 1
ATOM 1144 N N . GLU B 1 39 ? 17.172 -6.531 1.271 1 98.75 39 GLU B N 1
ATOM 1145 C CA . GLU B 1 39 ? 18.062 -7.66 1.016 1 98.75 39 GLU B CA 1
ATOM 1146 C C . GLU B 1 39 ? 17.438 -8.648 0.039 1 98.75 39 GLU B C 1
ATOM 1148 O O . GLU B 1 39 ? 18.109 -9.172 -0.848 1 98.75 39 GLU B O 1
ATOM 1153 N N . TRP B 1 40 ? 16.172 -8.891 0.235 1 98.81 40 TRP B N 1
ATOM 1154 C CA . TRP B 1 40 ? 15.43 -9.789 -0.636 1 98.81 40 TRP B CA 1
ATOM 1155 C C . TRP B 1 40 ? 15.406 -9.266 -2.068 1 98.81 40 TRP B C 1
ATOM 1157 O O . TRP B 1 40 ? 15.664 -10.016 -3.014 1 98.81 40 TRP B O 1
ATOM 1167 N N . ARG B 1 41 ? 15.125 -7.984 -2.172 1 98.75 41 ARG B N 1
ATOM 1168 C CA . ARG B 1 41 ? 15.109 -7.352 -3.488 1 98.75 41 ARG B CA 1
ATOM 1169 C C . ARG B 1 41 ? 16.469 -7.484 -4.172 1 98.75 41 ARG B C 1
ATOM 1171 O O . ARG B 1 41 ? 16.547 -7.816 -5.359 1 98.75 41 ARG B O 1
ATOM 1178 N N . ARG B 1 42 ? 17.484 -7.273 -3.475 1 98.5 42 ARG B N 1
ATOM 1179 C CA . ARG B 1 42 ? 18.844 -7.344 -4.012 1 98.5 42 ARG B CA 1
ATOM 1180 C C . ARG B 1 42 ? 19.203 -8.773 -4.414 1 98.5 42 ARG B C 1
ATOM 1182 O O . ARG B 1 42 ? 19.844 -8.992 -5.441 1 98.5 42 ARG B O 1
ATOM 1189 N N . ARG B 1 43 ? 18.812 -9.648 -3.605 1 98.31 43 ARG B N 1
ATOM 1190 C CA . ARG B 1 43 ? 19.078 -11.047 -3.9 1 98.31 43 ARG B CA 1
ATOM 1191 C C . ARG B 1 43 ? 18.438 -11.469 -5.215 1 98.31 43 ARG B C 1
ATOM 1193 O O . ARG B 1 43 ? 18.984 -12.281 -5.957 1 98.31 43 ARG B O 1
ATOM 1200 N N . LEU B 1 44 ? 17.312 -10.898 -5.508 1 98.38 44 LEU B N 1
ATOM 1201 C CA . LEU B 1 44 ? 16.578 -11.234 -6.723 1 98.38 44 LEU B CA 1
ATOM 1202 C C . LEU B 1 44 ? 17.062 -10.383 -7.898 1 98.38 44 LEU B C 1
ATOM 1204 O O . LEU B 1 44 ? 16.547 -10.516 -9.008 1 98.38 44 LEU B O 1
ATOM 1208 N N . GLY B 1 45 ? 17.953 -9.43 -7.594 1 98.25 45 GLY B N 1
ATOM 1209 C CA . GLY B 1 45 ? 18.516 -8.594 -8.641 1 98.25 45 GLY B CA 1
ATOM 1210 C C . GLY B 1 45 ? 17.547 -7.527 -9.125 1 98.25 45 GLY B C 1
ATOM 1211 O O . GLY B 1 45 ? 17.641 -7.078 -10.273 1 98.25 45 GLY B O 1
ATOM 1212 N N . LEU B 1 46 ? 16.672 -7.102 -8.305 1 98.69 46 LEU B N 1
ATOM 1213 C CA . LEU B 1 46 ? 15.656 -6.137 -8.711 1 98.69 46 LEU B CA 1
ATOM 1214 C C . LEU B 1 46 ? 16.031 -4.73 -8.266 1 98.69 46 LEU B C 1
ATOM 1216 O O . LEU B 1 46 ? 16.672 -4.547 -7.227 1 98.69 46 LEU B O 1
ATOM 1220 N N . THR B 1 47 ? 15.547 -3.742 -9 1 98.62 47 THR B N 1
ATOM 1221 C CA . THR B 1 47 ? 15.805 -2.346 -8.664 1 98.62 47 THR B CA 1
ATOM 1222 C C . THR B 1 47 ? 14.656 -1.773 -7.828 1 98.62 47 THR B C 1
ATOM 1224 O O . THR B 1 47 ? 13.555 -2.326 -7.812 1 98.62 47 THR B O 1
ATOM 1227 N N . ARG B 1 48 ? 14.945 -0.734 -7.199 1 98.5 48 ARG B N 1
ATOM 1228 C CA . ARG B 1 48 ? 13.906 -0.007 -6.48 1 98.5 48 ARG B CA 1
ATOM 1229 C C . ARG B 1 48 ? 12.82 0.481 -7.434 1 98.5 48 ARG B C 1
ATOM 1231 O O . ARG B 1 48 ? 11.633 0.46 -7.098 1 98.5 48 ARG B O 1
ATOM 1238 N N . THR B 1 49 ? 13.258 0.934 -8.539 1 98.38 49 THR B N 1
ATOM 1239 C CA . THR B 1 49 ? 12.336 1.419 -9.555 1 98.38 49 THR B CA 1
ATOM 1240 C C . THR B 1 49 ? 11.344 0.329 -9.945 1 98.38 49 THR B C 1
ATOM 1242 O O . THR B 1 49 ? 10.164 0.606 -10.164 1 98.38 49 THR B O 1
ATOM 1245 N N . PHE B 1 50 ? 11.797 -0.858 -10.039 1 98.81 50 PHE B N 1
ATOM 1246 C CA . PHE B 1 50 ? 10.914 -1.976 -10.352 1 98.81 50 PHE B CA 1
ATOM 1247 C C . PHE B 1 50 ? 9.828 -2.121 -9.297 1 98.81 50 PHE B C 1
ATOM 1249 O O . PHE B 1 50 ? 8.641 -2.227 -9.625 1 98.81 50 PHE B O 1
ATOM 1256 N N . ILE B 1 51 ? 10.25 -2.104 -8.086 1 98.88 51 ILE B N 1
ATOM 1257 C CA . ILE B 1 51 ? 9.297 -2.242 -6.984 1 98.88 51 ILE B CA 1
ATOM 1258 C C . ILE B 1 51 ? 8.312 -1.079 -7.008 1 98.88 51 ILE B C 1
ATOM 1260 O O . ILE B 1 51 ? 7.105 -1.278 -6.832 1 98.88 51 ILE B O 1
ATOM 1264 N N . ALA B 1 52 ? 8.828 0.109 -7.172 1 98.88 52 ALA B N 1
ATOM 1265 C CA . ALA B 1 52 ? 8 1.314 -7.207 1 98.88 52 ALA B CA 1
ATOM 1266 C C . ALA B 1 52 ? 6.914 1.206 -8.273 1 98.88 52 ALA B C 1
ATOM 1268 O O . ALA B 1 52 ? 5.746 1.499 -8.008 1 98.88 52 ALA B O 1
ATOM 1269 N N . ASN B 1 53 ? 7.285 0.692 -9.406 1 98.69 53 ASN B N 1
ATOM 1270 C CA . ASN B 1 53 ? 6.352 0.56 -10.516 1 98.69 53 ASN B CA 1
ATOM 1271 C C . ASN B 1 53 ? 5.281 -0.488 -10.227 1 98.69 53 ASN B C 1
ATOM 1273 O O . ASN B 1 53 ? 4.121 -0.319 -10.602 1 98.69 53 ASN B O 1
ATOM 1277 N N . GLN B 1 54 ? 5.691 -1.467 -9.539 1 98.75 54 GLN B N 1
ATOM 1278 C CA . GLN B 1 54 ? 4.762 -2.561 -9.258 1 98.75 54 GLN B CA 1
ATOM 1279 C C . GLN B 1 54 ? 3.803 -2.193 -8.133 1 98.75 54 GLN B C 1
ATOM 1281 O O . GLN B 1 54 ? 2.682 -2.699 -8.078 1 98.75 54 GLN B O 1
ATOM 1286 N N . THR B 1 55 ? 4.168 -1.357 -7.254 1 98.88 55 THR B N 1
ATOM 1287 C CA . THR B 1 55 ? 3.402 -1.091 -6.043 1 98.88 55 THR B CA 1
ATOM 1288 C C . THR B 1 55 ? 2.736 0.28 -6.113 1 98.88 55 THR B C 1
ATOM 1290 O O . THR B 1 55 ? 1.861 0.594 -5.305 1 98.88 55 THR B O 1
ATOM 1293 N N . ARG B 1 56 ? 3.182 1.186 -6.996 1 98.38 56 ARG B N 1
ATOM 1294 C CA . ARG B 1 56 ? 2.768 2.578 -7.145 1 98.38 56 ARG B CA 1
ATOM 1295 C C . ARG B 1 56 ? 3.26 3.422 -5.973 1 98.38 56 ARG B C 1
ATOM 1297 O O . ARG B 1 56 ? 2.641 4.43 -5.625 1 98.38 56 ARG B O 1
ATOM 1304 N N . VAL B 1 57 ? 4.297 2.916 -5.281 1 98.75 57 VAL B N 1
ATOM 1305 C CA . VAL B 1 57 ? 4.941 3.682 -4.223 1 98.75 57 VAL B CA 1
ATOM 1306 C C . VAL B 1 57 ? 6.07 4.527 -4.809 1 98.75 57 VAL B C 1
ATOM 1308 O O . VAL B 1 57 ? 6.83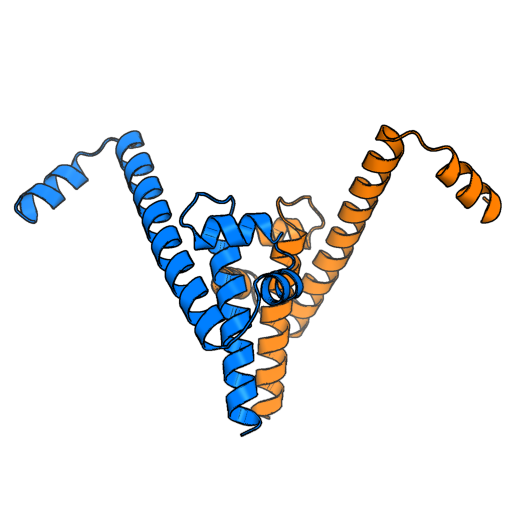6 4.055 -5.648 1 98.75 57 VAL B O 1
ATOM 1311 N N . ASN B 1 58 ? 6.145 5.77 -4.355 1 98 58 ASN B N 1
ATOM 1312 C CA . ASN B 1 58 ? 7.242 6.625 -4.785 1 98 58 ASN B CA 1
ATOM 1313 C C . ASN B 1 58 ? 8.594 6.047 -4.379 1 98 58 ASN B C 1
ATOM 1315 O O . ASN B 1 58 ? 8.773 5.613 -3.24 1 98 58 ASN B O 1
ATOM 1319 N N . PRO B 1 59 ? 9.539 6.121 -5.324 1 98.19 59 PRO B N 1
ATOM 1320 C CA . PRO B 1 59 ? 10.852 5.547 -5.012 1 98.19 59 PRO B CA 1
ATOM 1321 C C . PRO B 1 59 ? 11.492 6.172 -3.777 1 98.19 59 PRO B C 1
ATOM 1323 O O . PRO B 1 59 ? 12.219 5.5 -3.043 1 98.19 59 PRO B O 1
ATOM 1326 N N . SER B 1 60 ? 11.227 7.387 -3.518 1 98.44 60 SER B N 1
ATOM 1327 C CA . SER B 1 60 ? 11.836 8.047 -2.365 1 98.44 60 SER B CA 1
ATOM 1328 C C . SER B 1 60 ? 11.297 7.469 -1.058 1 98.44 60 SER B C 1
ATOM 1330 O O . SER B 1 60 ? 12.039 7.355 -0.076 1 98.44 60 SER B O 1
ATOM 1332 N N . ARG B 1 61 ? 10.078 7.078 -1.026 1 98.44 61 ARG B N 1
ATOM 1333 C CA . ARG B 1 61 ? 9.492 6.441 0.151 1 98.44 61 ARG B CA 1
ATOM 1334 C C . ARG B 1 61 ? 10.062 5.039 0.349 1 98.44 61 ARG B C 1
ATOM 1336 O O . ARG B 1 61 ? 10.289 4.609 1.482 1 98.44 61 ARG B O 1
ATOM 1343 N N . LEU B 1 62 ? 10.352 4.363 -0.757 1 98.75 62 LEU B N 1
ATOM 1344 C CA . LEU B 1 62 ? 10.977 3.043 -0.684 1 98.75 62 LEU B CA 1
ATOM 1345 C C . LEU B 1 62 ? 12.398 3.141 -0.145 1 98.75 62 LEU B C 1
ATOM 1347 O O . LEU B 1 62 ? 12.812 2.318 0.675 1 98.75 62 LEU B O 1
ATOM 1351 N N . ARG B 1 63 ? 13.062 4.078 -0.595 1 98.5 63 ARG B N 1
ATOM 1352 C CA . ARG B 1 63 ? 14.43 4.289 -0.127 1 98.5 63 ARG B CA 1
ATOM 1353 C C . ARG B 1 63 ? 14.461 4.527 1.379 1 98.5 63 ARG B C 1
ATOM 1355 O O . ARG B 1 63 ? 15.273 3.932 2.09 1 98.5 63 ARG B O 1
ATOM 1362 N N . ARG B 1 64 ? 13.578 5.391 1.772 1 98.19 64 ARG B N 1
ATOM 1363 C CA . ARG B 1 64 ? 13.5 5.691 3.199 1 98.19 64 ARG B CA 1
ATOM 1364 C C . ARG B 1 64 ? 13.188 4.434 4.004 1 98.19 64 ARG B C 1
ATOM 1366 O O . ARG B 1 64 ? 13.844 4.164 5.016 1 98.19 64 ARG B O 1
ATOM 1373 N N . LEU B 1 65 ? 12.297 3.648 3.525 1 97.94 65 LEU B N 1
ATOM 1374 C CA . LEU B 1 65 ? 11.93 2.4 4.184 1 97.94 65 LEU B CA 1
ATOM 1375 C C . LEU B 1 65 ? 13.125 1.46 4.277 1 97.94 65 LEU B C 1
ATOM 1377 O O . LEU B 1 65 ? 13.422 0.926 5.348 1 97.94 65 LEU B O 1
ATOM 1381 N N . GLU B 1 66 ? 13.797 1.391 3.217 1 97.81 66 GLU B N 1
ATOM 1382 C CA . GLU B 1 66 ? 14.945 0.492 3.152 1 97.81 66 GLU B CA 1
ATOM 1383 C C . GLU B 1 66 ? 16.047 0.944 4.098 1 97.81 66 GLU B C 1
ATOM 1385 O O . GLU B 1 66 ? 16.812 0.121 4.605 1 97.81 66 GLU B O 1
ATOM 1390 N N . GLN B 1 67 ? 16.094 2.18 4.32 1 96.81 67 GLN B N 1
ATOM 1391 C CA . GLN B 1 67 ? 17.141 2.758 5.148 1 96.81 67 GLN B CA 1
ATOM 1392 C C . GLN B 1 67 ? 16.719 2.822 6.613 1 96.81 67 GLN B C 1
ATOM 1394 O O . GLN B 1 67 ? 17.422 3.375 7.449 1 96.81 67 GLN B O 1
ATOM 1399 N N . GLY B 1 68 ? 15.57 2.422 6.855 1 95.5 68 GLY B N 1
ATOM 1400 C CA . GLY B 1 68 ? 15.086 2.369 8.227 1 95.5 68 GLY B CA 1
ATOM 1401 C C . GLY B 1 68 ? 14.547 3.701 8.719 1 95.5 68 GLY B C 1
ATOM 1402 O O . GLY B 1 68 ? 14.461 3.928 9.922 1 95.5 68 GLY B O 1
ATOM 1403 N N . LEU B 1 69 ? 14.234 4.547 7.793 1 96.31 69 LEU B N 1
ATOM 1404 C CA . LEU B 1 69 ? 13.68 5.852 8.133 1 96.31 69 LEU B CA 1
ATOM 1405 C C . LEU B 1 69 ? 12.156 5.801 8.141 1 96.31 69 LEU B C 1
ATOM 1407 O O . LEU B 1 69 ? 11.547 4.996 7.43 1 96.31 69 LEU B O 1
ATOM 1411 N N . PRO B 1 70 ? 11.547 6.625 8.938 1 94.06 70 PRO B N 1
ATOM 1412 C CA . PRO B 1 70 ? 10.086 6.582 9.062 1 94.06 70 PRO B CA 1
ATOM 1413 C C . PRO B 1 70 ? 9.375 6.949 7.762 1 94.06 70 PRO B C 1
ATOM 1415 O O . PRO B 1 70 ? 9.805 7.867 7.055 1 94.06 70 PRO B O 1
ATOM 1418 N N . VAL B 1 71 ? 8.344 6.16 7.469 1 96.5 71 VAL B N 1
ATOM 1419 C CA . VAL B 1 71 ? 7.492 6.41 6.312 1 96.5 71 VAL B CA 1
ATOM 1420 C C . VAL B 1 71 ? 6.023 6.227 6.695 1 96.5 71 VAL B C 1
ATOM 1422 O O . VAL B 1 71 ? 5.684 5.301 7.438 1 96.5 71 VAL B O 1
ATOM 1425 N N . ARG B 1 72 ? 5.203 7.191 6.238 1 95.31 72 ARG B N 1
ATOM 1426 C CA . ARG B 1 72 ? 3.768 7.043 6.461 1 95.31 72 ARG B CA 1
ATOM 1427 C C . ARG B 1 72 ? 3.246 5.754 5.84 1 95.31 72 ARG B C 1
ATOM 1429 O O . ARG B 1 72 ? 3.615 5.406 4.715 1 95.31 72 ARG B O 1
ATOM 1436 N N . ASP B 1 73 ? 2.408 5.016 6.578 1 96.75 73 ASP B N 1
ATOM 1437 C CA . ASP B 1 73 ? 1.763 3.789 6.117 1 96.75 73 ASP B CA 1
ATOM 1438 C C . ASP B 1 73 ? 2.797 2.721 5.773 1 96.75 73 ASP B C 1
ATOM 1440 O O . ASP B 1 73 ? 2.639 1.987 4.793 1 96.75 73 ASP B O 1
ATOM 1444 N N . ALA B 1 74 ? 3.828 2.639 6.609 1 97.06 74 ALA B N 1
ATOM 1445 C CA . ALA B 1 74 ? 4.914 1.685 6.398 1 97.06 74 ALA B CA 1
ATOM 1446 C C . ALA B 1 74 ? 4.387 0.256 6.328 1 97.06 74 ALA B C 1
ATOM 1448 O O . ALA B 1 74 ? 4.84 -0.54 5.5 1 97.06 74 ALA B O 1
ATOM 1449 N N . LYS B 1 75 ? 3.416 -0.023 7.148 1 97 75 LYS B N 1
ATOM 1450 C CA . LYS B 1 75 ? 2.904 -1.39 7.195 1 97 75 LYS B CA 1
ATOM 1451 C C . LYS B 1 75 ? 2.285 -1.794 5.863 1 97 75 LYS B C 1
ATOM 1453 O O . LYS B 1 75 ? 2.445 -2.932 5.418 1 97 75 LYS B O 1
ATOM 1458 N N . ILE B 1 76 ? 1.599 -0.874 5.258 1 98.38 76 ILE B N 1
ATOM 1459 C CA . ILE B 1 76 ? 0.952 -1.145 3.979 1 98.38 76 ILE B CA 1
ATOM 1460 C C . ILE B 1 76 ? 2.008 -1.282 2.885 1 98.38 76 ILE B C 1
ATOM 1462 O O . ILE B 1 76 ? 1.953 -2.207 2.072 1 98.38 76 ILE B O 1
ATOM 1466 N N . ILE B 1 77 ? 2.957 -0.371 2.898 1 98.75 77 ILE B N 1
ATOM 1467 C CA . ILE B 1 77 ? 4.008 -0.37 1.884 1 98.75 77 ILE B CA 1
ATOM 1468 C C . ILE B 1 77 ? 4.844 -1.641 2.008 1 98.75 77 ILE B C 1
ATOM 1470 O O . ILE B 1 77 ? 5.168 -2.277 1.002 1 98.75 77 ILE B O 1
ATOM 1474 N N . CYS B 1 78 ? 5.145 -2.027 3.199 1 98.69 78 CYS B N 1
ATOM 1475 C CA . CYS B 1 78 ? 5.926 -3.242 3.418 1 98.69 78 CYS B CA 1
ATOM 1476 C C . CYS B 1 78 ? 5.199 -4.461 2.865 1 98.69 78 CYS B C 1
ATOM 1478 O O . CYS B 1 78 ? 5.801 -5.281 2.166 1 98.69 78 CYS B O 1
ATOM 1480 N N . ARG B 1 79 ? 3.969 -4.504 3.143 1 98.69 79 ARG B N 1
ATOM 1481 C CA . ARG B 1 79 ? 3.209 -5.66 2.68 1 98.69 79 ARG B CA 1
ATOM 1482 C C . ARG B 1 79 ? 3.121 -5.684 1.157 1 98.69 79 ARG B C 1
ATOM 1484 O O . ARG B 1 79 ? 3.279 -6.738 0.538 1 98.69 79 ARG B O 1
ATOM 1491 N N . SER B 1 80 ? 2.844 -4.578 0.569 1 98.88 80 SER B N 1
ATOM 1492 C CA . SER B 1 80 ? 2.797 -4.488 -0.886 1 98.88 80 SER B CA 1
ATOM 1493 C C . SER B 1 80 ? 4.125 -4.898 -1.509 1 98.88 80 SER B C 1
ATOM 1495 O O . SER B 1 80 ? 4.152 -5.637 -2.498 1 98.88 80 SER B O 1
ATOM 1497 N N . TYR B 1 81 ? 5.176 -4.379 -0.937 1 98.94 81 TYR B N 1
ATOM 1498 C CA . TYR B 1 81 ? 6.539 -4.719 -1.335 1 98.94 81 TYR B CA 1
ATOM 1499 C C . TYR B 1 81 ? 6.766 -6.227 -1.269 1 98.94 81 TYR B C 1
ATOM 1501 O O . TYR B 1 81 ? 7.207 -6.836 -2.244 1 98.94 81 TYR B O 1
ATOM 1509 N N . GLU B 1 82 ? 6.457 -6.801 -0.235 1 98.81 82 GLU B N 1
ATOM 1510 C CA . GLU B 1 82 ? 6.594 -8.234 -0.001 1 98.81 82 GLU B CA 1
ATOM 1511 C C . GLU B 1 82 ? 5.832 -9.039 -1.05 1 98.81 82 GLU B C 1
ATOM 1513 O O . GLU B 1 82 ? 6.352 -10.023 -1.586 1 98.81 82 GLU B O 1
ATOM 1518 N N . MET B 1 83 ? 4.656 -8.617 -1.34 1 98.75 83 MET B N 1
ATOM 1519 C CA . MET B 1 83 ? 3.83 -9.32 -2.316 1 98.75 83 MET B CA 1
ATOM 1520 C C . MET B 1 83 ? 4.496 -9.336 -3.688 1 98.75 83 MET B C 1
ATOM 1522 O O . MET B 1 83 ? 4.41 -10.32 -4.414 1 98.75 83 MET B O 1
ATOM 1526 N N . VAL B 1 84 ? 5.102 -8.266 -4.027 1 98.88 84 VAL B N 1
ATOM 1527 C CA . VAL B 1 84 ? 5.777 -8.18 -5.316 1 98.88 84 VAL B CA 1
ATOM 1528 C C . VAL B 1 84 ? 6.945 -9.164 -5.355 1 98.88 84 VAL B C 1
ATOM 1530 O O . VAL B 1 84 ? 7.109 -9.906 -6.328 1 98.88 84 VAL B O 1
ATOM 1533 N N . LEU B 1 85 ? 7.668 -9.148 -4.316 1 98.88 85 LEU B N 1
ATOM 1534 C CA . LEU B 1 85 ? 8.828 -10.031 -4.27 1 98.88 85 LEU B CA 1
ATOM 1535 C C . LEU B 1 85 ? 8.398 -11.5 -4.289 1 98.88 85 LEU B C 1
ATOM 1537 O O . LEU B 1 85 ? 9.031 -12.32 -4.957 1 98.88 85 LEU B O 1
ATOM 1541 N N . GLU B 1 86 ? 7.398 -11.797 -3.547 1 98.25 86 GLU B N 1
ATOM 1542 C CA . GLU B 1 86 ? 6.848 -13.148 -3.564 1 98.25 86 GLU B CA 1
ATOM 1543 C C . GLU B 1 86 ? 6.453 -13.57 -4.977 1 98.25 86 GLU B C 1
ATOM 1545 O O . GLU B 1 86 ? 6.711 -14.703 -5.391 1 98.25 86 GLU B O 1
ATOM 1550 N N . LYS B 1 87 ? 5.793 -12.68 -5.602 1 97.44 87 LYS B N 1
ATOM 1551 C CA . LYS B 1 87 ? 5.348 -12.969 -6.957 1 97.44 87 LYS B CA 1
ATOM 1552 C C . LYS B 1 87 ? 6.535 -13.234 -7.883 1 97.44 87 LYS B C 1
ATOM 1554 O O . LYS B 1 87 ? 6.516 -14.188 -8.664 1 97.44 87 LYS B O 1
ATOM 1559 N N . VAL B 1 88 ? 7.527 -12.453 -7.801 1 98 88 VAL B N 1
ATOM 1560 C CA . VAL B 1 88 ? 8.711 -12.602 -8.648 1 98 88 VAL B CA 1
ATOM 1561 C C . VAL B 1 88 ? 9.383 -13.945 -8.367 1 98 88 VAL B C 1
ATOM 1563 O O . VAL B 1 88 ? 9.75 -14.664 -9.289 1 98 88 VAL B O 1
ATOM 1566 N N . GLU B 1 89 ? 9.539 -14.219 -7.18 1 97 89 GLU B N 1
ATOM 1567 C CA . GLU B 1 89 ? 10.18 -15.469 -6.781 1 97 89 GLU B CA 1
ATOM 1568 C C . GLU B 1 89 ? 9.398 -16.672 -7.305 1 97 89 GLU B C 1
ATOM 1570 O O . GLU B 1 89 ? 9.992 -17.641 -7.789 1 97 89 GLU B O 1
ATOM 1575 N N . LYS B 1 90 ? 8.133 -16.578 -7.164 1 94.94 90 LYS B N 1
ATOM 1576 C CA . LYS B 1 90 ? 7.285 -17.656 -7.645 1 94.94 90 LYS B CA 1
ATOM 1577 C C . LYS B 1 90 ? 7.395 -17.812 -9.156 1 94.94 90 LYS B C 1
ATOM 1579 O O . LYS B 1 90 ? 7.441 -18.922 -9.672 1 94.94 90 LYS B O 1
ATOM 1584 N N . ASP B 1 91 ? 7.371 -16.766 -9.875 1 94.81 91 ASP B N 1
ATOM 1585 C CA . ASP B 1 91 ? 7.48 -16.797 -11.328 1 94.81 91 ASP B CA 1
ATOM 1586 C C . ASP B 1 91 ? 8.812 -17.391 -11.773 1 94.81 91 ASP B C 1
ATOM 1588 O O . ASP B 1 91 ? 8.891 -18.062 -12.797 1 94.81 91 ASP B O 1
ATOM 1592 N N . MET B 1 92 ? 9.82 -17.125 -11.047 1 94.88 92 MET B N 1
ATOM 1593 C CA . MET B 1 92 ? 11.148 -17.672 -11.352 1 94.88 92 MET B CA 1
ATOM 1594 C C . MET B 1 92 ? 11.18 -19.172 -11.148 1 94.88 92 MET B C 1
ATOM 1596 O O . MET B 1 92 ? 11.867 -19.891 -11.891 1 94.88 92 MET B O 1
ATOM 1600 N N . GLU B 1 93 ? 10.445 -19.609 -10.195 1 91.31 93 GLU B N 1
ATOM 1601 C CA . GLU B 1 93 ? 10.398 -21.031 -9.891 1 91.31 93 GLU B CA 1
ATOM 1602 C C . GLU B 1 93 ? 9.578 -21.797 -10.93 1 91.31 93 GLU B C 1
ATOM 1604 O O . GLU B 1 93 ? 9.875 -22.953 -11.242 1 91.31 93 GLU B O 1
ATOM 1609 N N . THR B 1 94 ? 8.555 -21.219 -11.344 1 87.44 94 THR B N 1
ATOM 1610 C CA . THR B 1 94 ? 7.688 -21.859 -12.32 1 87.44 94 THR B CA 1
ATOM 1611 C C . THR B 1 94 ? 8.359 -21.922 -13.688 1 87.44 94 THR B C 1
ATOM 1613 O O . THR B 1 94 ? 8.141 -22.844 -14.461 1 87.44 94 THR B O 1
ATOM 1616 N N . GLU B 1 95 ? 9.141 -20.953 -14.117 1 84.31 95 GLU B N 1
ATOM 1617 C CA . GLU B 1 95 ? 9.805 -20.906 -15.422 1 84.31 95 GLU B CA 1
ATOM 1618 C C . GLU B 1 95 ? 11.062 -21.781 -15.43 1 84.31 95 GLU B C 1
ATOM 1620 O O . GLU B 1 95 ? 11.555 -22.141 -16.5 1 84.31 95 GLU B O 1
ATOM 1625 N N . GLY B 1 96 ? 11.609 -22.109 -14.305 1 65.62 96 GLY B N 1
ATOM 1626 C CA . GLY B 1 96 ? 12.711 -23.062 -14.305 1 65.62 96 GLY B CA 1
ATOM 1627 C C . GLY B 1 96 ? 12.25 -24.5 -14.117 1 65.62 96 GLY B C 1
ATOM 1628 O O . GLY B 1 96 ? 11.133 -24.75 -13.68 1 65.62 96 GLY B O 1
#

Foldseek 3Di:
DDPVVVVVVQVPDDPVRVVVVVVVVVLVVLLVLLCVLVVLCVVLPHDLVVLCVQQVNDSVQSVCSNNSHDDPPSVVSSVSSVVVSVVSVVVVVVVD/DDPVVVVVVQVPDDPVRVVVVVVVVVLVVLLVLLCVLVVLCVVLPHDLVVLCVQQVNDSVQSVCSNNSHDDPPSVVSSVSSVVVSVVSVVVVVVVD

Solvent-accessible surface area (backbone atoms only — not comparable to full-atom values): 10475 Å² total; per-residue (Å²): 133,53,70,62,55,53,50,52,56,60,70,69,48,48,72,68,52,47,51,50,49,52,49,50,51,52,50,52,49,49,26,54,48,22,41,52,50,47,52,53,37,51,74,71,69,53,54,64,64,56,52,18,67,71,35,59,44,56,55,69,56,51,50,33,28,43,70,49,40,91,50,90,63,44,64,33,51,50,41,38,52,49,52,52,52,52,49,52,52,50,52,54,55,68,76,94,132,53,68,62,56,53,51,53,56,59,69,69,49,49,74,67,54,46,51,50,50,52,50,51,51,52,51,52,49,48,28,53,49,22,39,51,51,47,51,51,36,53,74,72,69,52,55,63,64,56,52,18,69,71,35,58,43,57,56,68,56,51,50,31,28,43,70,48,40,91,52,89,64,46,64,33,52,50,42,38,52,49,51,51,52,52,50,52,54,49,53,54,55,68,77,95

Sequence (192 aa):
MNLVDLLVARQNETPEEKAKRYKQEQKLRWKEEGNHLYEWRRRLGLTRTFIANQTRVNPSRLRRLEQGLPVRDAKIICRSYEMVLEKVEKDMETEGMNLVDLLVARQNETPEEKAKRYKQEQKLRWKEEGNHLYEWRRRLGLTRTFIANQTRVNPSRLRRLEQGLPVRDAKIICRSYEMVLEKVEKDMETEG

Secondary structure (DSSP, 8-state):
--HHHHHHHHHT--HHHHHHHHHHHHHHHHHHHHHHHHHHHHHTT--HHHHHHHHT--HHHHHHHHTT---TTHHHHHHHHHHHHHHHHHHHHHH-/--HHHHHHHHHT--HHHHHHHHHHHHHHHHHHHHHHHHHHHHHTT--HHHHHHHHT--HHHHHHHHTT---TTHHHHHHHHHHHHHHHHHHHHHH-